Protein AF-A0A8I0U5N5-F1 (afdb_monomer_lite)

Foldseek 3Di:
DDDDDDDDDDDDDDDDDDDPDWDWDDDPPDVFFDTWTDDPQWTWTDGPDDDDTDTDGDDDDDDDDDDDDDPDPPDDPDDPPPPPPPPVVPPDPPPQKAQQDPVNLVLCVVLVQDDPPQPDHSRQKIKGKAWAAAPVRDIDIEIEIAGLLLNVLVNVLRVVNRVVRQHAHEEYECVVVSLDPLSCLVSQYWYAAGLDDDPVNPGTDVSSNRFKIFWRCLLFWWWAADPVRDIDTPPNNSPPPRPPPVDDDGRFCLVCLLSLLLSQLLDAQCPDDGGRGRRMTGRADPVLSVVLVVDDSVVSNVVSNVLSVQLVVQLVPDPDPPNSVSSNVSSVVSRD

InterPro domains:
  IPR009045 Peptidase M74/Hedgehog-like, zinc-binding domain superfamily [G3DSA:3.30.1380.10] (135-283)
  IPR009045 Peptidase M74/Hedgehog-like, zinc-binding domain superfamily [SSF55166] (129-282)
  IPR039561 Peptidase M15C [PF13539] (200-283)

Sequence (336 aa):
MRFQKKSAGFRIKKPDTHDANVWLFTEKRCDFLRQTIILGKILIIKAKSGNFFTSVPLTGYHHPSRCLMTEYMMKLTAFLLPVSLLCSALPAAQAAITPLSPDTCRAMTALGIITPENPVPCERLVNVDVRFITFEGETRTGTITVADIIAPETEALFDELYRQKFPLHSVLPIETFGGDDEASMAANNTSAFNGRRQASQKAWSKHAYGMAIDINPQQNPYRFRDKNGRVTISPPQSATALTNRENIRHGKIETVLPLVFSHGFLRWGGEWKNPVDYQHAEIGSFTFINHLLSLPLPEAQAQYSAYATRYRDCFSKSKTPDEQLRARQCAKKVLR

pLDDT: mean 79.87, std 25.68, range [24.95, 98.88]

Radius of gyration: 32.01 Å; chains: 1; bounding box: 106×50×51 Å

Organism: Morganella morganii (NCBI:txid582)

Secondary structure (DSSP, 8-state):
----------------SS-----B---TT-TTEEEEEEETTEEEEEESSS----EEE--------S----S-SSS----------------S---SEEEPPHHHHHHHHHTTSS-TTSSS-GGGEEEEEEEEE-TTS-EEEEEEEEETTTHHHHHHHHHHHHHTT-B-SEE--GGGGTT-HHHHHHTTEEB----PBPTTSSSB-GGGGT-EEE--TTTS-EEEE-TTS-EEEESGGGTTTSS-SSS--TT-GGGGHHHHHHTT--EEGGG-SSSEESSEEE-S-HHHHHHHHHS-HHHHHHHHHHHHHHHHHHHHH---SSHHHHHHHHHHHHT-

Structure (mmCIF, N/CA/C/O backbone):
data_AF-A0A8I0U5N5-F1
#
_entry.id   AF-A0A8I0U5N5-F1
#
loop_
_atom_site.group_PDB
_atom_site.id
_atom_site.type_symbol
_atom_site.label_atom_id
_atom_site.label_alt_id
_atom_site.label_comp_id
_atom_site.label_asym_id
_atom_site.label_entity_id
_atom_site.label_seq_id
_atom_site.pdbx_PDB_ins_code
_atom_site.Cartn_x
_atom_site.Cartn_y
_atom_site.Cartn_z
_atom_site.occupancy
_atom_site.B_iso_or_equiv
_atom_site.auth_seq_id
_atom_site.auth_comp_id
_atom_site.auth_asym_id
_atom_site.auth_atom_id
_atom_site.pdbx_PDB_model_num
ATOM 1 N N . MET A 1 1 ? -80.792 -1.058 30.550 1.00 30.22 1 MET A N 1
ATOM 2 C CA . MET A 1 1 ? -82.057 -0.694 29.876 1.00 30.22 1 MET A CA 1
ATOM 3 C C . MET A 1 1 ? -81.720 0.152 28.650 1.00 30.22 1 MET A C 1
ATOM 5 O O . MET A 1 1 ? -81.008 1.129 28.800 1.00 30.22 1 MET A O 1
ATOM 9 N N . ARG A 1 2 ? -82.178 -0.288 27.470 1.00 26.81 2 ARG A N 1
ATOM 10 C CA . ARG A 1 2 ? -82.291 0.414 26.171 1.00 26.81 2 ARG A CA 1
ATOM 11 C C . ARG A 1 2 ? -81.108 1.233 25.616 1.00 26.81 2 ARG A C 1
ATOM 13 O O . ARG A 1 2 ? -80.862 2.370 25.990 1.00 26.81 2 ARG A O 1
ATOM 20 N N . PHE A 1 3 ? -80.535 0.678 24.546 1.00 24.95 3 PHE A N 1
ATOM 21 C CA . PHE A 1 3 ? -79.928 1.413 23.437 1.00 24.95 3 PHE A CA 1
ATOM 22 C C . PHE A 1 3 ? -80.947 2.357 22.771 1.00 24.95 3 PHE A C 1
ATOM 24 O O . PHE A 1 3 ? -82.060 1.936 22.451 1.00 24.95 3 PHE A O 1
ATOM 31 N N . GLN A 1 4 ? -80.528 3.584 22.452 1.00 26.73 4 GLN A N 1
ATOM 32 C CA . GLN A 1 4 ? -81.134 4.396 21.394 1.00 26.73 4 GLN A CA 1
ATOM 33 C C . GLN A 1 4 ? -80.051 4.879 20.420 1.00 26.73 4 GLN A C 1
ATOM 35 O O . GLN A 1 4 ? -79.067 5.508 20.801 1.00 26.73 4 GLN A O 1
ATOM 40 N N . LYS A 1 5 ? -80.258 4.550 19.140 1.00 33.28 5 LYS A N 1
ATOM 41 C CA . LYS A 1 5 ? -79.506 5.030 17.975 1.00 33.28 5 LYS A CA 1
ATOM 42 C C . LYS A 1 5 ? -79.613 6.555 17.859 1.00 33.28 5 LYS A C 1
ATOM 44 O O . LYS A 1 5 ? -80.724 7.078 17.839 1.00 33.28 5 LYS A O 1
ATOM 49 N N . LYS A 1 6 ? -78.491 7.234 17.601 1.00 29.12 6 LYS A N 1
ATOM 50 C CA . LYS A 1 6 ? -78.475 8.461 16.790 1.00 29.12 6 LYS A CA 1
ATOM 51 C C . LYS A 1 6 ? -77.436 8.338 15.674 1.00 29.12 6 LYS A C 1
ATOM 53 O O . LYS A 1 6 ? -76.312 7.889 15.871 1.00 29.12 6 LYS A O 1
ATOM 58 N N . SER A 1 7 ? -77.917 8.668 14.486 1.00 31.27 7 SER A N 1
ATOM 59 C CA . SER A 1 7 ? -77.309 8.672 13.159 1.00 31.27 7 SER A CA 1
ATOM 60 C C . SER A 1 7 ? -75.963 9.400 13.087 1.00 31.27 7 SER A C 1
ATOM 62 O O . SER A 1 7 ? -75.851 10.545 13.519 1.00 31.27 7 SER A O 1
ATOM 64 N N . ALA A 1 8 ? -74.962 8.761 12.474 1.00 33.91 8 ALA A N 1
ATOM 65 C CA . ALA A 1 8 ? -73.717 9.413 12.084 1.00 33.91 8 ALA A CA 1
ATOM 66 C C . ALA A 1 8 ? -73.984 10.328 10.878 1.00 33.91 8 ALA A C 1
ATOM 68 O O . ALA A 1 8 ? -74.269 9.853 9.781 1.00 33.91 8 ALA A O 1
ATOM 69 N N . GLY A 1 9 ? -73.937 11.640 11.106 1.00 30.08 9 GLY A N 1
ATOM 70 C CA . GLY A 1 9 ? -73.993 12.648 10.053 1.00 30.08 9 GLY A CA 1
ATOM 71 C C . GLY A 1 9 ? -72.691 12.698 9.251 1.00 30.08 9 GLY A C 1
ATOM 72 O O . GLY A 1 9 ? -71.598 12.590 9.808 1.00 30.08 9 GLY A O 1
ATOM 73 N N . PHE A 1 10 ? -72.824 12.889 7.941 1.00 29.08 10 PHE A N 1
ATOM 74 C CA . PHE A 1 10 ? -71.738 13.271 7.043 1.00 29.08 10 PHE A CA 1
ATOM 75 C C . PHE A 1 10 ? -71.195 14.657 7.435 1.00 29.08 10 PHE A C 1
ATOM 77 O O . PHE A 1 10 ? -71.969 15.577 7.697 1.00 29.08 10 PHE A O 1
ATOM 84 N N . ARG A 1 11 ? -69.870 14.848 7.420 1.00 34.41 11 ARG A N 1
ATOM 85 C CA . ARG A 1 11 ? -69.256 16.184 7.331 1.00 34.41 11 ARG A CA 1
ATOM 86 C C . ARG A 1 11 ? -68.290 16.209 6.158 1.00 34.41 11 ARG A C 1
ATOM 88 O O . ARG A 1 11 ? -67.247 15.568 6.198 1.00 34.41 11 ARG A O 1
ATOM 95 N N . ILE A 1 12 ? -68.657 16.972 5.136 1.00 35.06 12 ILE A N 1
ATOM 96 C CA . ILE A 1 12 ? -67.808 17.322 4.000 1.00 35.06 12 ILE A CA 1
ATOM 97 C C . ILE A 1 12 ? -67.132 18.650 4.360 1.00 35.06 12 ILE A C 1
ATOM 99 O O . ILE A 1 12 ? -67.822 19.619 4.673 1.00 35.06 12 ILE A O 1
ATOM 103 N N . LYS A 1 13 ? -65.797 18.712 4.337 1.00 35.59 13 LYS A N 1
ATOM 104 C CA . LYS A 1 13 ? -65.054 19.982 4.311 1.00 35.59 13 LYS A CA 1
ATOM 105 C C . LYS A 1 13 ? -64.456 20.136 2.915 1.00 35.59 13 LYS A C 1
ATOM 107 O O . LYS A 1 13 ? -63.657 19.297 2.510 1.00 35.59 13 LYS A O 1
ATOM 112 N N . LYS A 1 14 ? -64.852 21.187 2.193 1.00 33.28 14 LYS A N 1
ATOM 113 C CA . LYS A 1 14 ? -64.156 21.647 0.983 1.00 33.28 14 LYS A CA 1
ATOM 114 C C . LYS A 1 14 ? -62.818 22.278 1.400 1.00 33.28 14 LYS A C 1
ATOM 116 O O . LYS A 1 14 ? -62.836 23.083 2.332 1.00 33.28 14 LYS A O 1
ATOM 121 N N . PRO A 1 15 ? -61.687 21.948 0.760 1.00 35.06 15 PRO A N 1
ATOM 122 C CA . PRO A 1 15 ? -60.496 22.780 0.822 1.00 35.06 15 PRO A CA 1
ATOM 123 C C . PRO A 1 15 ? -60.634 23.919 -0.196 1.00 35.06 15 PRO A C 1
ATOM 125 O O . PRO A 1 15 ? -60.883 23.669 -1.375 1.00 35.06 15 PRO A O 1
ATOM 128 N N . ASP A 1 16 ? -60.482 25.158 0.266 1.00 38.03 16 ASP A N 1
ATOM 129 C CA . ASP A 1 16 ? -60.221 26.305 -0.601 1.00 38.03 16 ASP A CA 1
ATOM 130 C C . ASP A 1 16 ? -58.751 26.263 -1.013 1.00 38.03 16 ASP A C 1
ATOM 132 O O . ASP A 1 16 ? -57.887 26.551 -0.192 1.00 38.03 16 ASP A O 1
ATOM 136 N N . THR A 1 17 ? -58.484 25.858 -2.254 1.00 37.88 17 THR A N 1
ATOM 137 C CA . THR A 1 17 ? -57.524 26.474 -3.188 1.00 37.88 17 THR A CA 1
ATOM 138 C C . THR A 1 17 ? -57.604 25.747 -4.534 1.00 37.88 17 THR A C 1
ATOM 140 O O . THR A 1 17 ? -57.934 24.565 -4.614 1.00 37.88 17 THR A O 1
ATOM 143 N N . HIS A 1 18 ? -57.410 26.507 -5.610 1.00 39.03 18 HIS A N 1
ATOM 144 C CA . HIS A 1 18 ? -57.603 26.107 -7.001 1.00 39.03 18 HIS A CA 1
ATOM 145 C C . HIS A 1 18 ? -56.620 25.017 -7.448 1.00 39.03 18 HIS A C 1
ATOM 147 O O . HIS A 1 18 ? -55.542 25.326 -7.928 1.00 39.03 18 HIS A O 1
ATOM 153 N N . ASP A 1 19 ? -57.028 23.760 -7.313 1.00 35.53 19 ASP A N 1
ATOM 154 C CA . ASP A 1 19 ? -56.729 22.688 -8.263 1.00 35.53 19 ASP A CA 1
ATOM 155 C C . ASP A 1 19 ? -57.785 21.592 -8.079 1.00 35.53 19 ASP A C 1
ATOM 157 O O . ASP A 1 19 ? -57.845 20.872 -7.078 1.00 35.53 19 ASP A O 1
ATOM 161 N N . ALA A 1 20 ? -58.709 21.517 -9.033 1.00 42.03 20 ALA A N 1
ATOM 162 C CA . ALA A 1 20 ? -59.753 20.510 -9.047 1.00 42.03 20 ALA A CA 1
ATOM 163 C C . ALA A 1 20 ? -59.112 19.146 -9.319 1.00 42.03 20 ALA A C 1
ATOM 165 O O . ALA A 1 20 ? -58.653 18.929 -10.434 1.00 42.03 20 ALA A O 1
ATOM 166 N N . ASN A 1 21 ? -59.048 18.268 -8.307 1.00 37.75 21 ASN A N 1
ATOM 167 C CA . ASN A 1 21 ? -59.191 16.797 -8.391 1.00 37.75 21 ASN A CA 1
ATOM 168 C C . ASN A 1 21 ? -58.668 16.081 -7.126 1.00 37.75 21 ASN A C 1
ATOM 170 O O . ASN A 1 21 ? -57.904 15.124 -7.226 1.00 37.75 21 ASN A O 1
ATOM 174 N N . VAL A 1 22 ? -59.086 16.501 -5.926 1.00 35.94 22 VAL A N 1
ATOM 175 C CA . VAL A 1 22 ? -58.781 15.756 -4.690 1.00 35.94 22 VAL A CA 1
ATOM 176 C C . VAL A 1 22 ? -60.048 15.589 -3.854 1.00 35.94 22 VAL A C 1
ATOM 178 O O . VAL A 1 22 ? -60.604 16.560 -3.346 1.00 35.94 22 VAL A O 1
ATOM 181 N N . TRP A 1 23 ? -60.492 14.342 -3.686 1.00 38.88 23 TRP A N 1
ATOM 182 C CA . TRP A 1 23 ? -61.586 13.968 -2.786 1.00 38.88 23 TRP A CA 1
ATOM 183 C C . TRP A 1 23 ? -61.048 13.060 -1.676 1.00 38.88 23 TRP A C 1
ATOM 185 O O . TRP A 1 23 ? -60.429 12.035 -1.955 1.00 38.88 23 TRP A O 1
ATOM 195 N N . LEU A 1 24 ? -61.284 13.431 -0.415 1.00 37.50 24 LEU A N 1
ATOM 196 C CA . LEU A 1 24 ? -60.902 12.648 0.763 1.00 37.50 24 LEU A CA 1
ATOM 197 C C . LEU A 1 24 ? -62.132 11.934 1.329 1.00 37.50 24 LEU A C 1
ATOM 199 O O . LEU A 1 24 ? -63.060 12.580 1.815 1.00 37.50 24 LEU A O 1
ATOM 203 N N . PHE A 1 25 ? -62.110 10.602 1.324 1.00 40.69 25 PHE A N 1
ATOM 204 C CA . PHE A 1 25 ? -63.116 9.774 1.988 1.00 40.69 25 PHE A CA 1
ATOM 205 C C . PHE A 1 25 ? -62.488 9.077 3.196 1.00 40.69 25 PHE A C 1
ATOM 207 O O . PHE A 1 25 ? -61.415 8.486 3.101 1.00 40.69 25 PHE A O 1
ATOM 214 N N . THR A 1 26 ? -63.163 9.135 4.343 1.00 39.06 26 THR A N 1
ATOM 215 C CA . THR A 1 26 ? -62.821 8.317 5.514 1.00 39.06 26 THR A CA 1
ATOM 216 C C . THR A 1 26 ? -64.015 7.434 5.837 1.00 39.06 26 THR A C 1
ATOM 218 O O . THR A 1 26 ? -65.043 7.910 6.312 1.00 39.06 26 THR A O 1
ATOM 221 N N . GLU A 1 27 ? -63.906 6.140 5.544 1.00 38.81 27 GLU A N 1
ATOM 222 C CA . GLU A 1 27 ? -64.944 5.172 5.884 1.00 38.81 27 GLU A CA 1
ATOM 223 C C . GLU A 1 27 ? -64.539 4.420 7.158 1.00 38.81 27 GLU A C 1
ATOM 225 O O . GLU A 1 27 ? -63.491 3.784 7.228 1.00 38.81 27 GLU A O 1
ATOM 230 N N . LYS A 1 28 ? -65.359 4.514 8.208 1.00 39.53 28 LYS A N 1
ATOM 231 C CA . LYS A 1 28 ? -65.066 3.981 9.553 1.00 39.53 28 LYS A CA 1
ATOM 232 C C . LYS A 1 28 ? -65.239 2.454 9.698 1.00 39.53 28 LYS A C 1
ATOM 234 O O . LYS A 1 28 ? -65.452 1.989 10.813 1.00 39.53 28 LYS A O 1
ATOM 239 N N . ARG A 1 29 ? -65.229 1.664 8.616 1.00 39.09 29 ARG A N 1
ATOM 240 C CA . ARG A 1 29 ? -65.552 0.216 8.683 1.00 39.09 29 ARG A CA 1
ATOM 241 C C . ARG A 1 29 ? -64.598 -0.739 7.958 1.00 39.09 29 ARG A C 1
ATOM 243 O O . ARG A 1 29 ? -64.913 -1.918 7.859 1.00 39.09 29 ARG A O 1
ATOM 250 N N . CYS A 1 30 ? -63.420 -0.275 7.545 1.00 38.50 30 CYS A N 1
ATOM 251 C CA . CYS A 1 30 ? -62.344 -1.140 7.050 1.00 38.50 30 CYS A CA 1
ATOM 252 C C . CYS A 1 30 ? -61.054 -0.837 7.827 1.00 38.50 30 CYS A C 1
ATOM 254 O O . CYS A 1 30 ? -60.334 0.100 7.496 1.00 38.50 30 CYS A O 1
ATOM 256 N N . ASP A 1 31 ? -60.748 -1.616 8.867 1.00 42.38 31 ASP A N 1
ATOM 257 C CA . ASP A 1 31 ? -59.658 -1.319 9.820 1.00 42.38 31 ASP A CA 1
ATOM 258 C C . ASP A 1 31 ? -58.223 -1.441 9.257 1.00 42.38 31 ASP A C 1
ATOM 260 O O . ASP A 1 31 ? -57.247 -1.151 9.957 1.00 42.38 31 ASP A O 1
ATOM 264 N N . PHE A 1 32 ? -58.068 -1.805 7.979 1.00 41.91 32 PHE A N 1
ATOM 265 C CA . PHE A 1 32 ? -56.765 -2.020 7.337 1.00 41.91 32 PHE A CA 1
ATOM 266 C C . PHE A 1 32 ? -56.211 -0.829 6.536 1.00 41.91 32 PHE A C 1
ATOM 268 O O . PHE A 1 32 ? -55.041 -0.850 6.152 1.00 41.91 32 PHE A O 1
ATOM 275 N N . LEU A 1 33 ? -56.995 0.229 6.310 1.00 42.53 33 LEU A N 1
ATOM 276 C CA . LEU A 1 33 ? -56.609 1.345 5.437 1.00 42.53 33 LEU A CA 1
ATOM 277 C C . LEU A 1 33 ? -56.605 2.668 6.202 1.00 42.53 33 LEU A C 1
ATOM 279 O O . LEU A 1 33 ? -57.564 2.993 6.897 1.00 42.53 33 LEU A O 1
ATOM 283 N N . ARG A 1 34 ? -55.513 3.442 6.100 1.00 47.69 34 ARG A N 1
ATOM 284 C CA . ARG A 1 34 ? -55.396 4.718 6.831 1.00 47.69 34 ARG A CA 1
ATOM 285 C C . ARG A 1 34 ? -55.797 5.936 5.998 1.00 47.69 34 ARG A C 1
ATOM 287 O O . ARG A 1 34 ? -56.232 6.911 6.597 1.00 47.69 34 ARG A O 1
ATOM 294 N N . GLN A 1 35 ? -55.663 5.894 4.669 1.00 48.81 35 GLN A N 1
ATOM 295 C CA . GLN A 1 35 ? -56.033 6.983 3.754 1.00 48.81 35 GLN A CA 1
ATOM 296 C C . GLN A 1 35 ? -56.097 6.484 2.302 1.00 48.81 35 GLN A C 1
ATOM 298 O O . GLN A 1 35 ? -55.241 5.704 1.880 1.00 48.81 35 GLN A O 1
ATOM 303 N N . THR A 1 36 ? -57.070 6.996 1.549 1.00 46.09 36 THR A N 1
ATOM 304 C CA . THR A 1 36 ? -57.219 6.790 0.102 1.00 46.09 36 THR A CA 1
ATOM 305 C C . THR A 1 36 ? -57.216 8.156 -0.575 1.00 46.09 36 THR A C 1
ATOM 307 O O . THR A 1 36 ? -57.956 9.044 -0.148 1.00 46.09 36 THR A O 1
ATOM 310 N N . ILE A 1 37 ? -56.387 8.332 -1.605 1.00 48.41 37 ILE A N 1
ATOM 311 C CA . ILE A 1 37 ? -56.324 9.563 -2.406 1.00 48.41 37 ILE A CA 1
ATOM 312 C C . ILE A 1 37 ? -56.541 9.182 -3.872 1.00 48.41 37 ILE A C 1
ATOM 314 O O . ILE A 1 37 ? -55.947 8.220 -4.364 1.00 48.41 37 ILE A O 1
ATOM 318 N N . ILE A 1 38 ? -57.399 9.936 -4.557 1.00 45.69 38 ILE A N 1
ATOM 319 C CA . ILE A 1 38 ? -57.629 9.820 -6.000 1.00 45.69 38 ILE A CA 1
ATOM 320 C C . ILE A 1 38 ? -56.994 11.041 -6.660 1.00 45.69 38 ILE A C 1
ATOM 322 O O . ILE A 1 38 ? -57.337 12.166 -6.305 1.00 45.69 38 ILE A O 1
ATOM 326 N N . LEU A 1 39 ? -56.084 10.808 -7.608 1.00 43.59 39 LEU A N 1
ATOM 327 C CA . LEU A 1 39 ? -55.487 11.836 -8.463 1.00 43.59 39 LEU A CA 1
ATOM 328 C C . LEU A 1 39 ? -55.760 11.444 -9.919 1.00 43.59 39 LEU A C 1
ATOM 330 O O . LEU A 1 39 ? -55.170 10.499 -10.446 1.00 43.59 39 LEU A O 1
ATOM 334 N N . GLY A 1 40 ? -56.704 12.124 -10.570 1.00 57.97 40 GLY A N 1
ATOM 335 C CA . GLY A 1 40 ? -57.129 11.772 -11.929 1.00 57.97 40 GLY A CA 1
ATOM 336 C C . GLY A 1 40 ? -57.702 10.345 -12.023 1.00 57.97 40 GLY A C 1
ATOM 337 O O . GLY A 1 40 ? -58.661 10.019 -11.329 1.00 57.97 40 GLY A O 1
ATOM 338 N N . LYS A 1 41 ? -57.130 9.489 -12.889 1.00 41.66 41 LYS A N 1
ATOM 339 C CA . LYS A 1 41 ? -57.566 8.088 -13.127 1.00 41.66 41 LYS A CA 1
ATOM 340 C C . LYS A 1 41 ? -56.814 7.032 -12.297 1.00 41.66 41 LYS A C 1
ATOM 342 O O . LYS A 1 41 ? -56.906 5.840 -12.593 1.00 41.66 41 LYS A O 1
ATOM 347 N N . ILE A 1 42 ? -56.046 7.449 -11.291 1.00 41.19 42 ILE A N 1
ATOM 348 C CA . ILE A 1 42 ? -55.175 6.562 -10.511 1.00 41.19 42 ILE A CA 1
ATOM 349 C C . ILE A 1 42 ? -55.642 6.532 -9.053 1.00 41.19 42 ILE A C 1
ATOM 351 O O . ILE A 1 42 ? -55.837 7.576 -8.427 1.00 41.19 42 ILE A O 1
ATOM 355 N N . LEU A 1 43 ? -55.804 5.318 -8.517 1.00 43.03 43 LEU A N 1
ATOM 356 C CA . LEU A 1 43 ? -56.094 5.067 -7.107 1.00 43.03 43 LEU A CA 1
ATOM 357 C C . LEU A 1 43 ? -54.794 4.755 -6.361 1.00 43.03 43 LEU A C 1
ATOM 359 O O . LEU A 1 43 ? -54.081 3.827 -6.742 1.00 43.03 43 LEU A O 1
ATOM 363 N N . ILE A 1 44 ? -54.508 5.497 -5.287 1.00 50.38 44 ILE A N 1
ATOM 364 C CA . ILE A 1 44 ? -53.342 5.257 -4.427 1.00 50.38 44 ILE A CA 1
ATOM 365 C C . ILE A 1 44 ? -53.826 4.855 -3.031 1.00 50.38 44 ILE A C 1
ATOM 367 O O . ILE A 1 44 ? -54.576 5.589 -2.381 1.00 50.38 44 ILE A O 1
ATOM 371 N N . ILE A 1 45 ? -53.378 3.685 -2.568 1.00 49.44 45 ILE A N 1
ATOM 372 C CA . ILE A 1 45 ? -53.758 3.100 -1.278 1.00 49.44 45 ILE A CA 1
ATOM 373 C C . ILE A 1 45 ? -52.523 3.009 -0.381 1.00 49.44 45 ILE A C 1
ATOM 375 O O . ILE A 1 45 ? -51.508 2.444 -0.780 1.00 49.44 45 ILE A O 1
ATOM 379 N N . LYS A 1 46 ? -52.616 3.529 0.851 1.00 45.69 46 LYS A N 1
ATOM 380 C CA . LYS A 1 46 ? -51.540 3.437 1.850 1.00 45.69 46 LYS A CA 1
ATOM 381 C C . LYS A 1 46 ? -51.902 2.462 2.972 1.00 45.69 46 LYS A C 1
ATOM 383 O O . LYS A 1 46 ? -52.819 2.721 3.759 1.00 45.69 46 LYS A O 1
ATOM 388 N N . ALA A 1 47 ? -51.151 1.365 3.071 1.00 45.81 47 ALA A N 1
ATOM 389 C CA . ALA A 1 47 ? -51.259 0.401 4.165 1.00 45.81 47 ALA A CA 1
ATOM 390 C C . ALA A 1 47 ? -50.565 0.906 5.447 1.00 45.81 47 ALA A C 1
ATOM 392 O O . ALA A 1 47 ? -49.679 1.761 5.414 1.00 45.81 47 ALA A O 1
ATOM 393 N N . LYS A 1 48 ? -50.991 0.387 6.604 1.00 43.03 48 LYS A N 1
ATOM 394 C CA . LYS A 1 48 ? -50.575 0.866 7.937 1.00 43.03 48 LYS A CA 1
ATOM 395 C C . LYS A 1 48 ? -49.152 0.450 8.355 1.00 43.03 48 LYS A C 1
ATOM 397 O O . LYS A 1 48 ? -48.649 0.999 9.330 1.00 43.03 48 LYS A O 1
ATOM 402 N N . SER A 1 49 ? -48.500 -0.462 7.635 1.00 46.25 49 SER A N 1
ATOM 403 C CA . SER A 1 49 ? -47.169 -0.995 7.957 1.00 46.25 49 SER A CA 1
ATOM 404 C C . SER A 1 49 ? -46.228 -0.925 6.748 1.00 46.25 49 SER A C 1
ATOM 406 O O . SER A 1 49 ? -46.227 -1.830 5.923 1.00 46.25 49 SER A O 1
ATOM 408 N N . GLY A 1 50 ? -45.413 0.132 6.665 1.00 41.12 50 GLY A N 1
ATOM 409 C CA . GLY A 1 50 ? -44.249 0.205 5.764 1.00 41.12 50 GLY A CA 1
ATOM 410 C C . GLY A 1 50 ? -44.554 0.416 4.273 1.00 41.12 50 GLY A C 1
ATOM 411 O O . GLY A 1 50 ? -45.571 -0.021 3.752 1.00 41.12 50 GLY A O 1
ATOM 412 N N . ASN A 1 51 ? -43.678 1.159 3.593 1.00 43.88 51 ASN A N 1
ATOM 413 C CA . ASN A 1 51 ? -43.912 1.753 2.274 1.00 43.88 51 ASN A CA 1
ATOM 414 C C . ASN A 1 51 ? -44.064 0.721 1.140 1.00 43.88 51 ASN A C 1
ATOM 416 O O . ASN A 1 51 ? -43.070 0.194 0.653 1.00 43.88 51 ASN A O 1
ATOM 420 N N . PHE A 1 52 ? -45.287 0.543 0.641 1.00 39.38 52 PHE A N 1
ATOM 421 C CA . PHE A 1 52 ? -45.548 0.023 -0.702 1.00 39.38 52 PHE A CA 1
ATOM 422 C C . PHE A 1 52 ? -46.523 0.960 -1.418 1.00 39.38 52 PHE A C 1
ATOM 424 O O . PHE A 1 52 ? -47.596 1.265 -0.897 1.00 39.38 52 PHE A O 1
ATOM 431 N N . PHE A 1 53 ? -46.137 1.416 -2.609 1.00 43.66 53 PHE A N 1
ATOM 432 C CA . PHE A 1 53 ? -47.010 2.122 -3.540 1.00 43.66 53 PHE A CA 1
ATOM 433 C C . PHE A 1 53 ? -47.359 1.140 -4.652 1.00 43.66 53 PHE A C 1
ATOM 435 O O . PHE A 1 53 ? -46.482 0.692 -5.381 1.00 43.66 53 PHE A O 1
ATOM 442 N N . THR A 1 54 ? -48.631 0.785 -4.766 1.00 45.75 54 THR A N 1
ATOM 443 C CA . THR A 1 54 ? -49.149 0.068 -5.933 1.00 45.75 54 THR A CA 1
ATOM 444 C C . THR A 1 54 ? -50.099 1.009 -6.661 1.00 45.75 54 THR A C 1
ATOM 446 O O . THR A 1 54 ? -50.971 1.620 -6.039 1.00 45.75 54 THR A O 1
ATOM 449 N N . SER A 1 55 ? -49.867 1.195 -7.960 1.00 39.72 55 SER A N 1
ATOM 450 C CA . SER A 1 55 ? -50.734 1.945 -8.861 1.00 39.72 55 SER A CA 1
ATOM 451 C C . SER A 1 55 ? -51.545 0.953 -9.688 1.00 39.72 55 SER A C 1
ATOM 453 O O . SER A 1 55 ? -50.996 0.077 -10.352 1.00 39.72 55 SER A O 1
ATOM 455 N N . VAL A 1 56 ? -52.869 1.090 -9.652 1.00 45.03 56 VAL A N 1
ATOM 456 C CA . VAL A 1 56 ? -53.774 0.300 -10.493 1.00 45.03 56 VAL A CA 1
ATOM 457 C C . VAL A 1 56 ? -54.493 1.260 -11.443 1.00 45.03 56 VAL A C 1
ATOM 459 O O . VAL A 1 56 ? -55.114 2.216 -10.967 1.00 45.03 56 VAL A O 1
ATOM 462 N N . PRO A 1 57 ? -54.420 1.063 -12.772 1.00 34.03 57 PRO A N 1
ATOM 463 C CA . PRO A 1 57 ? -55.184 1.868 -13.715 1.00 34.03 57 PRO A CA 1
ATOM 464 C C . PRO A 1 57 ? -56.671 1.504 -13.622 1.00 34.03 57 PRO A C 1
ATOM 466 O O . PRO A 1 57 ? -57.062 0.359 -13.845 1.00 34.03 57 PRO A O 1
ATOM 469 N N . LEU A 1 58 ? -57.519 2.486 -13.308 1.00 38.75 58 LEU A N 1
ATOM 470 C CA . LEU A 1 58 ? -58.969 2.304 -13.306 1.00 38.75 58 LEU A CA 1
ATOM 471 C C . LEU A 1 58 ? -59.493 2.420 -14.742 1.00 38.75 58 LEU A C 1
ATOM 473 O O . LEU A 1 58 ? -59.705 3.521 -15.252 1.00 38.75 58 LEU A O 1
ATOM 477 N N . THR A 1 59 ? -59.734 1.286 -15.396 1.00 33.88 59 THR A N 1
ATOM 478 C CA . THR A 1 59 ? -60.656 1.242 -16.538 1.00 33.88 59 THR A CA 1
ATOM 479 C C . THR A 1 59 ? -61.953 0.573 -16.094 1.00 33.88 59 THR A C 1
ATOM 481 O O . THR A 1 59 ? -61.941 -0.535 -15.576 1.00 33.88 59 THR A O 1
ATOM 484 N N . GLY A 1 60 ? -63.065 1.302 -16.236 1.00 44.19 60 GLY A N 1
ATOM 485 C CA . GLY A 1 60 ? -64.422 0.788 -16.041 1.00 44.19 60 GLY A CA 1
ATOM 486 C C . GLY A 1 60 ? -64.788 0.405 -14.605 1.00 44.19 60 GLY A C 1
ATOM 487 O O . GLY A 1 60 ? -64.944 -0.771 -14.310 1.00 44.19 60 GLY A O 1
ATOM 488 N N . TYR A 1 61 ? -65.012 1.387 -13.727 1.00 29.84 61 TYR A N 1
ATOM 489 C CA . TYR A 1 61 ? -65.737 1.148 -12.474 1.00 29.84 61 TYR A CA 1
ATOM 490 C C . TYR A 1 61 ? -67.008 1.999 -12.428 1.00 29.84 61 TYR A C 1
ATOM 492 O O . TYR A 1 61 ? -66.959 3.227 -12.351 1.00 29.84 61 TYR A O 1
ATOM 500 N N . HIS A 1 62 ? -68.156 1.324 -12.487 1.00 35.88 62 HIS A N 1
ATOM 501 C CA . HIS A 1 62 ? -69.432 1.852 -12.024 1.00 35.88 62 HIS A CA 1
ATOM 502 C C . HIS A 1 62 ? -69.619 1.497 -10.545 1.00 35.88 62 HIS A C 1
ATOM 504 O O . HIS A 1 62 ? -69.183 0.455 -10.065 1.00 35.88 62 HIS A O 1
ATOM 510 N N . HIS A 1 63 ? -70.226 2.447 -9.845 1.00 29.33 63 HIS A N 1
ATOM 511 C CA . HIS A 1 63 ? -70.513 2.519 -8.416 1.00 29.33 63 HIS A CA 1
ATOM 512 C C . HIS A 1 63 ? -70.732 1.156 -7.717 1.00 29.33 63 HIS A C 1
ATOM 514 O O . HIS A 1 63 ? -71.680 0.451 -8.061 1.00 29.33 63 HIS A O 1
ATOM 520 N N . PRO A 1 64 ? -69.963 0.796 -6.670 1.00 38.03 64 PRO A N 1
ATOM 521 C CA . PRO A 1 64 ? -70.311 -0.344 -5.841 1.00 38.03 64 PRO A CA 1
ATOM 522 C C . PRO A 1 64 ? -71.299 0.110 -4.767 1.00 38.03 64 PRO A C 1
ATOM 524 O O . PRO A 1 64 ? -71.052 1.050 -4.009 1.00 38.03 64 PRO A O 1
ATOM 527 N N . SER A 1 65 ? -72.431 -0.575 -4.684 1.00 34.69 65 SER A N 1
ATOM 528 C CA . SER A 1 65 ? -73.170 -0.693 -3.436 1.00 34.69 65 SER A CA 1
ATOM 529 C C . SER A 1 65 ? -73.130 -2.160 -3.020 1.00 34.69 65 SER A C 1
ATOM 531 O O . SER A 1 65 ? -73.509 -3.034 -3.788 1.00 34.69 65 SER A O 1
ATOM 533 N N . ARG A 1 66 ? -72.692 -2.375 -1.772 1.00 33.69 66 ARG A N 1
ATOM 534 C CA . ARG A 1 66 ? -72.648 -3.633 -1.001 1.00 33.69 66 ARG A CA 1
ATOM 535 C C . ARG A 1 66 ? -71.429 -4.539 -1.220 1.00 33.69 66 ARG A C 1
ATOM 537 O O . ARG A 1 66 ? -71.168 -5.042 -2.303 1.00 33.69 66 ARG A O 1
ATOM 544 N N . CYS A 1 67 ? -70.741 -4.795 -0.104 1.00 36.97 67 CYS A N 1
ATOM 545 C CA . CYS A 1 67 ? -69.921 -5.978 0.125 1.00 36.97 67 CYS A CA 1
ATOM 546 C C . CYS A 1 67 ? -70.645 -7.243 -0.340 1.00 36.97 67 CYS A C 1
ATOM 548 O O . CYS A 1 67 ? -71.760 -7.483 0.117 1.00 36.97 67 CYS A O 1
ATOM 550 N N . LEU A 1 68 ? -69.964 -8.076 -1.122 1.00 33.03 68 LEU A N 1
ATOM 551 C CA . LEU A 1 68 ? -70.151 -9.526 -1.151 1.00 33.03 68 LEU A CA 1
ATOM 552 C C . LEU A 1 68 ? -68.879 -10.154 -1.736 1.00 33.03 68 LEU A C 1
ATOM 554 O O . LEU A 1 68 ? -68.627 -10.098 -2.934 1.00 33.03 68 LEU A O 1
ATOM 558 N N . MET A 1 69 ? -68.049 -10.711 -0.851 1.00 36.25 69 MET A N 1
ATOM 559 C CA . MET A 1 69 ? -67.134 -11.788 -1.217 1.00 36.25 69 MET A CA 1
ATOM 560 C C . MET A 1 69 ? -67.966 -13.053 -1.389 1.00 36.25 69 MET A C 1
ATOM 562 O O . MET A 1 69 ? -68.692 -13.384 -0.456 1.00 36.25 69 MET A O 1
ATOM 566 N N . THR A 1 70 ? -67.837 -13.758 -2.510 1.00 36.81 70 THR A N 1
ATOM 567 C CA . THR A 1 70 ? -67.711 -15.229 -2.654 1.00 36.81 70 THR A CA 1
ATOM 568 C C . THR A 1 70 ? -67.901 -15.590 -4.132 1.00 36.81 70 THR A C 1
ATOM 570 O O . THR A 1 70 ? -68.664 -14.930 -4.819 1.00 36.81 70 THR A O 1
ATOM 573 N N . GLU A 1 71 ? -67.175 -16.606 -4.608 1.00 34.06 71 GLU A N 1
ATOM 574 C CA . GLU A 1 71 ? -67.154 -17.127 -5.994 1.00 34.06 71 GLU A CA 1
ATOM 575 C C . GLU A 1 71 ? -66.269 -16.408 -7.030 1.00 34.06 71 GLU A C 1
ATOM 577 O O . GLU A 1 71 ? -66.768 -15.989 -8.053 1.00 34.06 71 GLU A O 1
ATOM 582 N N . TYR A 1 72 ? -64.943 -16.320 -6.853 1.00 32.59 72 TYR A N 1
ATOM 583 C CA . TYR A 1 72 ? -64.003 -16.263 -8.007 1.00 32.59 72 TYR A CA 1
ATOM 584 C C . TYR A 1 72 ? -62.566 -16.688 -7.616 1.00 32.59 72 TYR A C 1
ATOM 586 O O . TYR A 1 72 ? -61.573 -16.195 -8.138 1.00 32.59 72 TYR A O 1
ATOM 594 N N . MET A 1 73 ? -62.442 -17.621 -6.661 1.00 32.97 73 MET A N 1
ATOM 595 C CA . MET A 1 73 ? -61.169 -18.202 -6.187 1.00 32.97 73 MET A CA 1
ATOM 596 C C . MET A 1 73 ? -61.065 -19.702 -6.517 1.00 32.97 73 MET A C 1
ATOM 598 O O . MET A 1 73 ? -60.539 -20.484 -5.738 1.00 32.97 73 MET A O 1
ATOM 602 N N . MET A 1 74 ? -61.603 -20.131 -7.662 1.00 32.09 74 MET A N 1
ATOM 603 C CA . MET A 1 74 ? -61.445 -21.501 -8.171 1.00 32.09 74 MET A CA 1
ATOM 604 C C . MET A 1 74 ? -61.851 -21.534 -9.648 1.00 32.09 74 MET A C 1
ATOM 606 O O . MET A 1 74 ? -62.990 -21.852 -9.959 1.00 32.09 74 MET A O 1
ATOM 610 N N . LYS A 1 75 ? -60.953 -21.097 -10.542 1.00 33.47 75 LYS A N 1
ATOM 611 C CA . LYS A 1 75 ? -60.909 -21.366 -12.002 1.00 33.47 75 LYS A CA 1
ATOM 612 C C . LYS A 1 75 ? -60.016 -20.318 -12.671 1.00 33.47 75 LYS A C 1
ATOM 614 O O . LYS A 1 75 ? -60.502 -19.378 -13.277 1.00 33.47 75 LYS A O 1
ATOM 619 N N . LEU A 1 76 ? -58.706 -20.473 -12.510 1.00 33.78 76 LEU A N 1
ATOM 620 C CA . LEU A 1 76 ? -57.679 -20.000 -13.454 1.00 33.78 76 LEU A CA 1
ATOM 621 C C . LEU A 1 76 ? -56.360 -20.737 -13.153 1.00 33.78 76 LEU A C 1
ATOM 623 O O . LEU A 1 76 ? -55.278 -20.173 -13.080 1.00 33.78 76 LEU A O 1
ATOM 627 N N . THR A 1 77 ? -56.480 -22.052 -12.962 1.00 44.12 77 THR A N 1
ATOM 628 C CA . THR A 1 77 ? -55.407 -23.038 -13.112 1.00 44.12 77 THR A CA 1
ATOM 629 C C . THR A 1 77 ? -55.466 -23.566 -14.543 1.00 44.12 77 THR A C 1
ATOM 631 O O . THR A 1 77 ? -55.983 -24.652 -14.769 1.00 44.12 77 THR A O 1
ATOM 634 N N . ALA A 1 78 ? -55.052 -22.764 -15.520 1.00 42.16 78 ALA A N 1
ATOM 635 C CA . ALA A 1 78 ? -54.755 -23.215 -16.884 1.00 42.16 78 ALA A CA 1
ATOM 636 C C . ALA A 1 78 ? -54.351 -21.995 -17.707 1.00 42.16 78 ALA A C 1
ATOM 638 O O . ALA A 1 78 ? -55.198 -21.371 -18.323 1.00 42.16 78 ALA A O 1
ATOM 639 N N . PHE A 1 79 ? -53.087 -21.602 -17.609 1.00 35.94 79 PHE A N 1
ATOM 640 C CA . PHE A 1 79 ? -52.233 -21.125 -18.705 1.00 35.94 79 PHE A CA 1
ATOM 641 C C . PHE A 1 79 ? -50.870 -20.807 -18.073 1.00 35.94 79 PHE A C 1
ATOM 643 O O . PHE A 1 79 ? -50.395 -19.678 -18.025 1.00 35.94 79 PHE A O 1
ATOM 650 N N . LEU A 1 80 ? -50.268 -21.860 -17.509 1.00 38.91 80 LEU A N 1
ATOM 651 C CA . LEU A 1 80 ? -48.849 -21.920 -17.186 1.00 38.91 80 LEU A CA 1
ATOM 652 C C . LEU A 1 80 ? -48.093 -22.060 -18.512 1.00 38.91 80 LEU A C 1
ATOM 654 O O . LEU A 1 80 ? -47.743 -23.162 -18.923 1.00 38.91 80 LEU A O 1
ATOM 658 N N . LEU A 1 81 ? -47.864 -20.947 -19.202 1.00 38.09 81 LEU A N 1
ATOM 659 C CA . LEU A 1 81 ? -46.630 -20.830 -19.967 1.00 38.09 81 LEU A CA 1
ATOM 660 C C . LEU A 1 81 ? -45.552 -20.511 -18.932 1.00 38.09 81 LEU A C 1
ATOM 662 O O . LEU A 1 81 ? -45.691 -19.505 -18.227 1.00 38.09 81 LEU A O 1
ATOM 666 N N . PRO A 1 82 ? -44.504 -21.338 -18.783 1.00 43.44 82 PRO A N 1
ATOM 667 C CA . PRO A 1 82 ? -43.362 -20.919 -18.012 1.00 43.44 82 PRO A CA 1
ATOM 668 C C . PRO A 1 82 ? -42.737 -19.805 -18.845 1.00 43.44 82 PRO A C 1
ATOM 670 O O . PRO A 1 82 ? -41.990 -20.061 -19.786 1.00 43.44 82 PRO A O 1
ATOM 673 N N . VAL A 1 83 ? -43.041 -18.549 -18.516 1.00 48.38 83 VAL A N 1
ATOM 674 C CA . VAL A 1 83 ? -42.050 -17.499 -18.713 1.00 48.38 83 VAL A CA 1
ATOM 675 C C . VAL A 1 83 ? -40.948 -17.898 -17.753 1.00 48.38 83 VAL A C 1
ATOM 677 O O . VAL A 1 83 ? -40.955 -17.546 -16.575 1.00 48.38 83 VAL A O 1
ATOM 680 N N . SER A 1 84 ? -40.087 -18.784 -18.253 1.00 49.72 84 SER A N 1
ATOM 681 C CA . SER A 1 84 ? -38.784 -19.074 -17.713 1.00 49.72 84 SER A CA 1
ATOM 682 C C . SER A 1 84 ? -38.221 -17.723 -17.349 1.00 49.72 84 SER A C 1
ATOM 684 O O . SER A 1 84 ? -37.964 -16.887 -18.219 1.00 49.72 84 SER A O 1
ATOM 686 N N . LEU A 1 85 ? -38.145 -17.507 -16.043 1.00 49.97 85 LEU A N 1
ATOM 687 C CA . LEU A 1 85 ? -37.366 -16.470 -15.430 1.00 49.97 85 LEU A CA 1
ATOM 688 C C . LEU A 1 85 ? -35.941 -16.721 -15.938 1.00 49.97 85 LEU A C 1
ATOM 690 O O . LEU A 1 85 ? -35.143 -17.387 -15.289 1.00 49.97 85 LEU A O 1
ATOM 694 N N . LEU A 1 86 ? -35.618 -16.199 -17.122 1.00 49.31 86 LEU A N 1
ATOM 695 C CA . LEU A 1 86 ? -34.275 -15.778 -17.472 1.00 49.31 86 LEU A CA 1
ATOM 696 C C . LEU A 1 86 ? -34.002 -14.576 -16.567 1.00 49.31 86 LEU A C 1
ATOM 698 O O . LEU A 1 86 ? -33.883 -13.432 -16.990 1.00 49.31 86 LEU A O 1
ATOM 702 N N . CYS A 1 87 ? -33.932 -14.864 -15.267 1.00 45.50 87 CYS A N 1
ATOM 703 C CA . CYS A 1 87 ? -32.954 -14.250 -14.417 1.00 45.50 87 CYS A CA 1
ATOM 704 C C . CYS A 1 87 ? -31.645 -14.682 -15.068 1.00 45.50 87 CYS A C 1
ATOM 706 O O . CYS A 1 87 ? -31.119 -15.759 -14.789 1.00 45.50 87 CYS A O 1
ATOM 708 N N . SER A 1 88 ? -31.196 -13.906 -16.054 1.00 46.53 88 SER A N 1
ATOM 709 C CA . SER A 1 88 ? -29.792 -13.869 -16.392 1.00 46.53 88 SER A CA 1
ATOM 710 C C . SER A 1 88 ? -29.134 -13.552 -15.064 1.00 46.53 88 SER A C 1
ATOM 712 O O . SER A 1 88 ? -29.155 -12.406 -14.616 1.00 46.53 88 SER A O 1
ATOM 714 N N . ALA A 1 89 ? -28.668 -14.592 -14.372 1.00 52.72 89 ALA A N 1
ATOM 715 C CA . ALA A 1 89 ? -27.670 -14.420 -13.352 1.00 52.72 89 ALA A CA 1
ATOM 716 C C . ALA A 1 89 ? -26.604 -13.597 -14.064 1.00 52.72 89 ALA A C 1
ATOM 718 O O . ALA A 1 89 ? -25.997 -14.061 -15.035 1.00 52.72 89 ALA A O 1
ATOM 719 N N . LEU A 1 90 ? -26.481 -12.330 -13.664 1.00 53.78 90 LEU A N 1
ATOM 720 C CA . LEU A 1 90 ? -25.290 -11.564 -13.971 1.00 53.78 90 LEU A CA 1
ATOM 721 C C . LEU A 1 90 ? -24.115 -12.505 -13.687 1.00 53.78 90 LEU A C 1
ATOM 723 O O . LEU A 1 90 ? -24.201 -13.253 -12.701 1.00 53.78 90 LEU A O 1
ATOM 727 N N . PRO A 1 91 ? -23.085 -12.536 -14.552 1.00 44.66 91 PRO A N 1
ATOM 728 C CA . PRO A 1 91 ? -21.916 -13.361 -14.311 1.00 44.66 91 PRO A CA 1
ATOM 729 C C . PRO A 1 91 ? -21.540 -13.231 -12.840 1.00 44.66 91 PRO A C 1
ATOM 731 O O . PRO A 1 91 ? -21.499 -12.112 -12.316 1.00 44.66 91 PRO A O 1
ATOM 734 N N . ALA A 1 92 ? -21.396 -14.381 -12.172 1.00 48.19 92 ALA A N 1
ATOM 735 C CA . ALA A 1 92 ? -20.918 -14.452 -10.802 1.00 48.19 92 ALA A CA 1
ATOM 736 C C . ALA A 1 92 ? -19.786 -13.436 -10.650 1.00 48.19 92 ALA A C 1
ATOM 738 O O . ALA A 1 92 ? -18.932 -13.383 -11.536 1.00 48.19 92 ALA A O 1
ATOM 739 N N . ALA A 1 93 ? -19.875 -12.603 -9.606 1.00 45.78 93 ALA A N 1
ATOM 740 C CA . ALA A 1 93 ? -18.954 -11.512 -9.315 1.00 45.78 93 ALA A CA 1
ATOM 741 C C . ALA A 1 93 ? -17.567 -11.798 -9.897 1.00 45.78 93 ALA A C 1
ATOM 743 O O . ALA A 1 93 ? -16.959 -12.809 -9.534 1.00 45.78 93 ALA A O 1
ATOM 744 N N . GLN A 1 94 ? -17.106 -10.946 -10.823 1.00 52.25 94 GLN A N 1
ATOM 745 C CA . GLN A 1 94 ? -15.703 -10.919 -11.224 1.00 52.25 94 GLN A CA 1
ATOM 746 C C . GLN A 1 94 ? -14.908 -11.016 -9.919 1.00 52.25 94 GLN A C 1
ATOM 748 O O . GLN A 1 94 ? -15.150 -10.207 -9.019 1.00 52.25 94 GLN A O 1
ATOM 753 N N . ALA A 1 95 ? -14.119 -12.081 -9.747 1.00 60.00 95 ALA A N 1
ATOM 754 C CA . ALA A 1 95 ? -13.429 -12.300 -8.486 1.00 60.00 95 ALA A CA 1
ATOM 755 C C . ALA A 1 95 ? -12.644 -11.024 -8.177 1.00 60.00 95 ALA A C 1
ATOM 757 O O . ALA A 1 95 ? -11.837 -10.602 -8.995 1.00 60.00 95 ALA A O 1
ATOM 758 N N . ALA A 1 96 ? -12.911 -10.386 -7.038 1.00 86.88 96 ALA A N 1
ATOM 759 C CA . ALA A 1 96 ? -12.264 -9.125 -6.687 1.00 86.88 96 ALA A CA 1
ATOM 760 C C . ALA A 1 96 ? -10.749 -9.290 -6.518 1.00 86.88 96 ALA A C 1
ATOM 762 O O . ALA A 1 96 ? -10.025 -8.309 -6.540 1.00 86.88 96 ALA A O 1
ATOM 763 N N . ILE A 1 97 ? -10.266 -10.530 -6.398 1.00 97.12 97 ILE A N 1
ATOM 764 C CA . ILE A 1 97 ? -8.855 -10.894 -6.421 1.00 97.12 97 ILE A CA 1
ATOM 765 C C . ILE A 1 97 ? -8.640 -11.853 -7.596 1.00 97.12 97 ILE A C 1
ATOM 767 O O . ILE A 1 97 ? -9.174 -12.965 -7.600 1.00 97.12 97 ILE A O 1
ATOM 771 N N . THR A 1 98 ? -7.847 -11.442 -8.585 1.00 97.19 98 THR A N 1
ATOM 772 C CA . THR A 1 98 ? -7.518 -12.245 -9.771 1.00 97.19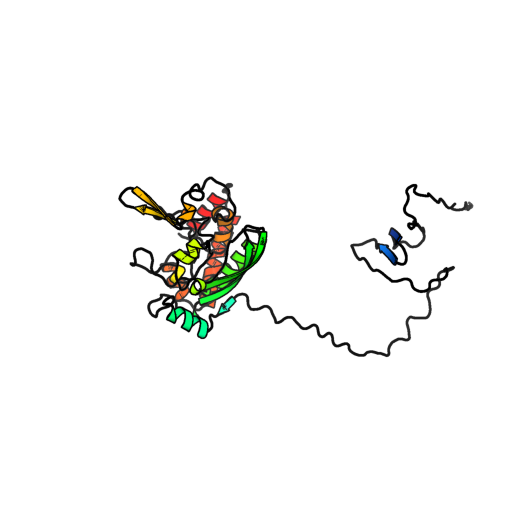 98 THR A CA 1
ATOM 773 C C . THR A 1 98 ? -6.009 -12.455 -9.911 1.00 97.19 98 THR A C 1
ATOM 775 O O . THR A 1 98 ? -5.242 -11.499 -9.790 1.00 97.19 98 THR A O 1
ATOM 778 N N . PRO A 1 99 ? -5.537 -13.684 -10.189 1.00 97.25 99 PRO A N 1
ATOM 779 C CA . PRO A 1 99 ? -4.146 -13.906 -10.573 1.00 97.25 99 PRO A CA 1
ATOM 780 C C . PRO A 1 99 ? -3.773 -13.104 -11.819 1.00 97.25 99 PRO A C 1
ATOM 782 O O . PRO A 1 99 ? -4.585 -12.972 -12.739 1.00 97.25 99 PRO A O 1
ATOM 785 N N . LEU A 1 100 ? -2.533 -12.613 -11.878 1.00 96.69 100 LEU A N 1
ATOM 786 C CA . LEU A 1 100 ? -2.026 -12.016 -13.111 1.00 96.69 100 LEU A CA 1
ATOM 787 C C . LEU A 1 100 ? -2.002 -13.066 -14.226 1.00 96.69 100 LEU A C 1
ATOM 789 O O . LEU A 1 100 ? -1.528 -14.189 -14.044 1.00 96.69 100 LEU A O 1
ATOM 793 N N . SER A 1 101 ? -2.529 -12.702 -15.396 1.00 95.56 101 SER A N 1
ATOM 794 C CA . SER A 1 101 ? -2.513 -13.601 -16.549 1.00 95.56 101 SER A CA 1
ATOM 795 C C . SER A 1 101 ? -1.079 -13.793 -17.066 1.00 95.56 101 SER A C 1
ATOM 797 O O . SER A 1 101 ? -0.257 -12.879 -16.939 1.00 95.56 101 SER A O 1
ATOM 799 N N . PRO A 1 102 ? -0.765 -14.920 -17.731 1.00 96.44 102 PRO A N 1
ATOM 800 C CA . PRO A 1 102 ? 0.532 -15.097 -18.382 1.00 96.44 102 PRO A CA 1
ATOM 801 C C . PRO A 1 102 ? 0.880 -13.962 -19.356 1.00 96.44 102 PRO A C 1
ATOM 803 O O . PRO A 1 102 ? 2.049 -13.618 -19.515 1.00 96.44 102 PRO A O 1
ATOM 806 N N . ASP A 1 103 ? -0.124 -13.375 -20.007 1.00 96.25 103 ASP A N 1
ATOM 807 C CA . ASP A 1 103 ? 0.043 -12.269 -20.951 1.00 96.25 103 ASP A CA 1
ATOM 808 C C . ASP A 1 103 ? 0.419 -10.978 -20.217 1.00 96.25 103 ASP A C 1
ATOM 810 O O . ASP A 1 103 ? 1.357 -10.292 -20.623 1.00 96.25 103 ASP A O 1
ATOM 814 N N . THR A 1 104 ? -0.241 -10.703 -19.087 1.00 95.75 104 THR A N 1
ATOM 815 C CA . THR A 1 104 ? 0.101 -9.597 -18.182 1.00 95.75 104 THR A CA 1
ATOM 816 C C . THR A 1 104 ? 1.527 -9.749 -17.660 1.00 95.75 104 THR A C 1
ATOM 818 O O . THR A 1 104 ? 2.309 -8.808 -17.755 1.00 95.75 104 THR A O 1
ATOM 821 N N . CYS A 1 105 ? 1.912 -10.943 -17.199 1.00 96.81 105 CYS A N 1
ATOM 822 C CA . CYS A 1 105 ? 3.276 -11.211 -16.742 1.00 96.81 105 CYS A CA 1
ATOM 823 C C . CYS A 1 105 ? 4.314 -10.952 -17.842 1.00 96.81 105 CYS A C 1
ATOM 825 O O . CYS A 1 105 ? 5.305 -10.263 -17.604 1.00 96.81 105 CYS A O 1
ATOM 827 N N . ARG A 1 106 ? 4.072 -11.433 -19.073 1.00 96.31 106 ARG A N 1
ATOM 828 C CA . ARG A 1 106 ? 4.973 -11.170 -20.209 1.00 96.31 106 ARG A CA 1
ATOM 829 C C . ARG A 1 106 ? 5.070 -9.682 -20.537 1.00 96.31 106 ARG A C 1
ATOM 831 O O . ARG A 1 106 ? 6.168 -9.211 -20.822 1.00 96.31 106 ARG A O 1
ATOM 838 N N . ALA A 1 107 ? 3.963 -8.944 -20.470 1.00 95.69 107 ALA A N 1
ATOM 839 C CA . ALA A 1 107 ? 3.963 -7.499 -20.682 1.00 95.69 107 ALA A CA 1
ATOM 840 C C . ALA A 1 107 ? 4.771 -6.762 -19.600 1.00 95.69 107 ALA A C 1
ATOM 842 O O . ALA A 1 107 ? 5.616 -5.930 -19.926 1.00 95.69 107 ALA A O 1
ATOM 843 N N . MET A 1 108 ? 4.584 -7.113 -18.324 1.00 96.94 108 MET A N 1
ATOM 844 C CA . MET A 1 108 ? 5.353 -6.536 -17.215 1.00 96.94 108 MET A CA 1
ATOM 845 C C . MET A 1 108 ? 6.851 -6.839 -17.335 1.00 96.94 108 MET A C 1
ATOM 847 O O . MET A 1 108 ? 7.676 -5.959 -17.087 1.00 96.94 108 MET A O 1
ATOM 851 N N . THR A 1 109 ? 7.221 -8.048 -17.764 1.00 96.38 109 THR A N 1
ATOM 852 C CA . THR A 1 109 ? 8.621 -8.402 -18.036 1.00 96.38 109 THR A CA 1
ATOM 853 C C . THR A 1 109 ? 9.192 -7.643 -19.229 1.00 96.38 109 THR A C 1
ATOM 855 O O . THR A 1 109 ? 10.317 -7.156 -19.148 1.00 96.38 109 THR A O 1
ATOM 858 N N . ALA A 1 110 ? 8.430 -7.476 -20.313 1.00 95.38 110 ALA A N 1
ATOM 859 C CA . ALA A 1 110 ? 8.864 -6.696 -21.473 1.00 95.38 110 ALA A CA 1
ATOM 860 C C . ALA A 1 110 ? 9.117 -5.216 -21.130 1.00 95.38 110 ALA A C 1
ATOM 862 O O . ALA A 1 110 ? 9.990 -4.589 -21.725 1.00 95.38 110 ALA A O 1
ATOM 863 N N . LEU A 1 111 ? 8.392 -4.679 -20.144 1.00 94.25 111 LEU A N 1
ATOM 864 C CA . LEU A 1 111 ? 8.589 -3.332 -19.597 1.00 94.25 111 LEU A CA 1
ATOM 865 C C . LEU A 1 111 ? 9.703 -3.254 -18.536 1.00 94.25 111 LEU A C 1
ATOM 867 O O . LEU A 1 111 ? 9.991 -2.173 -18.034 1.00 94.25 111 LEU A O 1
ATOM 871 N N . GLY A 1 112 ? 10.322 -4.378 -18.158 1.00 93.62 112 GLY A N 1
ATOM 872 C CA . GLY A 1 112 ? 11.332 -4.423 -17.095 1.00 93.62 112 GLY A CA 1
ATOM 873 C C . GLY A 1 112 ? 10.776 -4.187 -15.685 1.00 93.62 112 GLY A C 1
ATOM 874 O O . GLY A 1 112 ? 11.548 -3.965 -14.757 1.00 93.62 112 GLY A O 1
ATOM 875 N N . ILE A 1 113 ? 9.451 -4.247 -15.510 1.00 95.12 113 ILE A N 1
ATOM 876 C CA . ILE A 1 113 ? 8.778 -4.104 -14.210 1.00 95.12 113 ILE A CA 1
ATOM 877 C C . ILE A 1 113 ? 9.027 -5.346 -13.352 1.00 95.12 113 ILE A C 1
ATOM 879 O O . ILE A 1 113 ? 9.167 -5.238 -12.138 1.00 95.12 113 ILE A O 1
ATOM 883 N N . ILE A 1 114 ? 9.067 -6.524 -13.982 1.00 95.12 114 ILE A N 1
ATOM 884 C CA . ILE A 1 114 ? 9.390 -7.801 -13.340 1.00 95.12 114 ILE A CA 1
ATOM 885 C C . ILE A 1 114 ? 10.552 -8.445 -14.091 1.00 95.12 114 ILE A C 1
ATOM 887 O O . ILE A 1 114 ? 10.440 -8.760 -15.275 1.00 95.12 114 ILE A O 1
ATOM 891 N N . THR A 1 115 ? 11.641 -8.696 -13.381 1.00 92.69 115 THR A N 1
ATOM 892 C CA . THR A 1 115 ? 12.829 -9.410 -13.840 1.00 92.69 115 THR A CA 1
ATOM 893 C C . THR A 1 115 ? 13.042 -10.682 -13.007 1.00 92.69 115 THR A C 1
ATOM 895 O O . THR A 1 115 ? 12.478 -10.812 -11.917 1.00 92.69 115 THR A O 1
ATOM 898 N N . PRO A 1 116 ? 13.860 -11.642 -13.475 1.00 90.62 116 PRO A N 1
ATOM 899 C CA . PRO A 1 116 ? 14.192 -12.842 -12.699 1.00 90.62 116 PRO A CA 1
ATOM 900 C C . PRO A 1 116 ? 14.846 -12.560 -11.336 1.00 90.62 116 PRO A C 1
ATOM 902 O O . PRO A 1 116 ? 14.824 -13.414 -10.455 1.00 90.62 116 PRO A O 1
ATOM 905 N N . GLU A 1 117 ? 15.437 -11.377 -11.145 1.00 92.00 117 GLU A N 1
ATOM 906 C CA . GLU A 1 117 ? 16.065 -10.959 -9.888 1.00 92.00 117 GLU A CA 1
ATOM 907 C C . GLU A 1 117 ? 15.070 -10.382 -8.868 1.00 92.00 117 GLU A C 1
ATOM 909 O O . GLU A 1 117 ? 15.460 -10.135 -7.716 1.00 92.00 117 GLU A O 1
ATOM 914 N N . ASN A 1 118 ? 13.818 -10.122 -9.268 1.00 94.50 118 ASN A N 1
ATOM 915 C CA . ASN A 1 118 ? 12.789 -9.648 -8.351 1.00 94.50 118 ASN A CA 1
ATOM 916 C C . ASN A 1 118 ? 12.570 -10.654 -7.214 1.00 94.50 118 ASN A C 1
ATOM 918 O O . ASN A 1 118 ? 12.642 -11.866 -7.410 1.00 94.50 118 ASN A O 1
ATOM 922 N N . PRO A 1 119 ? 12.275 -10.167 -5.999 1.00 95.19 119 PRO A N 1
ATOM 923 C CA . PRO A 1 119 ? 12.175 -11.032 -4.829 1.00 95.19 119 PRO A CA 1
ATOM 924 C C . PRO A 1 119 ? 10.907 -11.896 -4.815 1.00 95.19 119 PRO A C 1
ATOM 926 O O . PRO A 1 119 ? 10.812 -12.827 -4.017 1.00 95.19 119 PRO A O 1
ATOM 929 N N . VAL A 1 120 ? 9.924 -11.563 -5.651 1.00 95.94 120 VAL A N 1
ATOM 930 C CA . VAL A 1 120 ? 8.642 -12.254 -5.772 1.00 95.94 120 VAL A CA 1
ATOM 931 C C . VAL A 1 120 ? 8.357 -12.437 -7.266 1.00 95.94 120 VAL A C 1
ATOM 933 O O . VAL A 1 120 ? 8.424 -11.450 -8.004 1.00 95.94 120 VAL A O 1
ATOM 936 N N . PRO A 1 121 ? 8.080 -13.669 -7.732 1.00 95.06 121 PRO A N 1
ATOM 937 C CA . PRO A 1 121 ? 7.771 -13.924 -9.135 1.00 95.06 121 PRO A CA 1
ATOM 938 C C . PRO A 1 121 ? 6.335 -13.488 -9.471 1.00 95.06 121 PRO A C 1
ATOM 940 O O . PRO A 1 121 ? 5.508 -13.303 -8.576 1.00 95.06 121 PRO A O 1
ATOM 943 N N . CYS A 1 122 ? 6.024 -13.337 -10.761 1.00 96.75 122 CYS A N 1
ATOM 944 C CA . CYS A 1 122 ? 4.735 -12.797 -11.211 1.00 96.75 122 CYS A CA 1
ATOM 945 C C . CYS A 1 122 ? 3.530 -13.623 -10.727 1.00 96.75 122 CYS A C 1
ATOM 947 O O . CYS A 1 122 ? 2.493 -13.069 -10.383 1.00 96.75 122 CYS A O 1
ATOM 949 N N . GLU A 1 123 ? 3.681 -14.943 -10.620 1.00 96.06 123 GLU A N 1
ATOM 950 C CA . GLU A 1 123 ? 2.640 -15.887 -10.194 1.00 96.06 123 GLU A CA 1
ATOM 951 C C . GLU A 1 123 ? 2.216 -15.701 -8.732 1.00 96.06 123 GLU A C 1
ATOM 953 O O . GLU A 1 123 ? 1.184 -16.215 -8.309 1.00 96.06 123 GLU A O 1
ATOM 958 N N . ARG A 1 124 ? 3.025 -14.984 -7.947 1.00 97.62 124 ARG A N 1
ATOM 959 C CA . ARG A 1 124 ? 2.737 -14.627 -6.553 1.00 97.62 124 ARG A CA 1
ATOM 960 C C . ARG A 1 124 ? 2.100 -13.243 -6.427 1.00 97.62 124 ARG A C 1
ATOM 962 O O . ARG A 1 124 ? 1.851 -12.792 -5.310 1.00 97.62 124 ARG A O 1
ATOM 969 N N . LEU A 1 125 ? 1.845 -12.571 -7.549 1.00 98.50 125 LEU A N 1
ATOM 970 C CA . LEU A 1 125 ? 1.145 -11.298 -7.618 1.00 98.50 125 LEU A CA 1
ATOM 971 C C . LEU A 1 125 ? -0.282 -11.509 -8.124 1.00 98.50 125 LEU A C 1
ATOM 973 O O . LEU A 1 125 ? -0.556 -12.339 -8.993 1.00 98.50 125 LEU A O 1
ATOM 977 N N . VAL A 1 126 ? -1.196 -10.722 -7.574 1.00 98.69 126 VAL A N 1
ATOM 978 C CA . VAL A 1 126 ? -2.614 -10.735 -7.921 1.00 98.69 126 VAL A CA 1
ATOM 979 C C . VAL A 1 126 ? -3.116 -9.304 -8.054 1.00 98.69 126 VAL A C 1
ATOM 981 O O . VAL A 1 126 ? -2.646 -8.399 -7.362 1.00 98.69 126 VAL A O 1
ATOM 984 N N . ASN A 1 127 ? -4.085 -9.108 -8.937 1.00 98.50 127 ASN A N 1
ATOM 985 C CA . ASN A 1 127 ? -4.850 -7.880 -9.046 1.00 98.50 127 ASN A CA 1
ATOM 986 C C . ASN A 1 127 ? -6.016 -7.914 -8.069 1.00 98.50 127 ASN A C 1
ATOM 988 O O . ASN A 1 127 ? -6.762 -8.890 -8.030 1.00 98.50 127 ASN A O 1
ATOM 992 N N . VAL A 1 128 ? -6.174 -6.836 -7.307 1.00 98.62 128 VAL A N 1
ATOM 993 C CA . VAL A 1 128 ? -7.345 -6.590 -6.472 1.00 98.62 128 VAL A CA 1
ATOM 994 C C . VAL A 1 128 ? -8.166 -5.482 -7.120 1.00 98.62 128 VAL A C 1
ATOM 996 O O . VAL A 1 128 ? -7.710 -4.340 -7.205 1.00 98.62 128 VAL A O 1
ATOM 999 N N . ASP A 1 129 ? -9.358 -5.820 -7.598 1.00 98.25 129 ASP A N 1
ATOM 1000 C CA . ASP A 1 129 ? -10.302 -4.872 -8.177 1.00 98.25 129 ASP A CA 1
ATOM 1001 C C . ASP A 1 129 ? -11.075 -4.176 -7.059 1.00 98.25 129 ASP A C 1
ATOM 1003 O O . ASP A 1 129 ? -11.719 -4.804 -6.219 1.00 98.25 129 ASP A O 1
ATOM 1007 N N . VAL A 1 130 ? -11.012 -2.848 -7.043 1.00 98.00 130 VAL A N 1
ATOM 1008 C CA . VAL A 1 130 ? -11.521 -2.023 -5.947 1.00 98.00 130 VAL A CA 1
ATOM 1009 C C . VAL A 1 130 ? -12.471 -0.954 -6.458 1.00 98.00 130 VAL A C 1
ATOM 1011 O O . VAL A 1 130 ? -12.342 -0.447 -7.573 1.00 98.00 130 VAL A O 1
ATOM 1014 N N . ARG A 1 131 ? -13.416 -0.552 -5.608 1.00 97.88 131 ARG A N 1
ATOM 1015 C CA . ARG A 1 131 ? -14.170 0.694 -5.790 1.00 97.88 131 ARG A CA 1
ATOM 1016 C C . ARG A 1 131 ? -13.552 1.784 -4.934 1.00 97.88 131 ARG A C 1
ATOM 1018 O O . ARG A 1 131 ? -13.115 1.523 -3.820 1.00 97.88 131 ARG A O 1
ATOM 1025 N N . PHE A 1 132 ? -13.564 3.014 -5.425 1.00 98.50 132 PHE A N 1
ATOM 1026 C CA . PHE A 1 132 ? -13.117 4.173 -4.663 1.00 98.50 132 PHE A CA 1
ATOM 1027 C C . PHE A 1 132 ? -13.983 5.397 -4.956 1.00 98.50 132 PHE A C 1
ATOM 1029 O O . PHE A 1 132 ? -14.725 5.437 -5.941 1.00 98.50 132 PHE A O 1
ATOM 1036 N N . ILE A 1 133 ? -13.919 6.375 -4.056 1.00 98.44 133 ILE A N 1
ATOM 1037 C CA . ILE A 1 133 ? -14.545 7.684 -4.231 1.00 98.44 133 ILE A CA 1
ATOM 1038 C C . ILE A 1 133 ? -13.475 8.656 -4.733 1.00 98.44 133 ILE A C 1
ATOM 1040 O O . ILE A 1 133 ? -12.376 8.666 -4.185 1.00 98.44 133 ILE A O 1
ATOM 1044 N N . THR A 1 134 ? -13.759 9.451 -5.765 1.00 98.50 134 THR A N 1
ATOM 1045 C CA . THR A 1 134 ? -12.829 10.490 -6.241 1.00 98.50 134 THR A CA 1
ATOM 1046 C C . THR A 1 134 ? -12.854 11.723 -5.340 1.00 98.50 134 THR A C 1
ATOM 1048 O O . THR A 1 134 ? -13.711 11.857 -4.464 1.00 98.50 134 THR A O 1
ATOM 1051 N N . PHE A 1 135 ? -11.941 12.670 -5.560 1.00 97.56 135 PHE A N 1
ATOM 1052 C CA . PHE A 1 135 ? -11.962 13.957 -4.853 1.00 97.56 135 PHE A CA 1
ATOM 1053 C C . PHE A 1 135 ? -13.233 14.777 -5.142 1.00 97.56 135 PHE A C 1
ATOM 1055 O O . PHE A 1 135 ? -13.649 15.575 -4.306 1.00 97.56 135 PHE A O 1
ATOM 1062 N N . GLU A 1 136 ? -13.887 14.526 -6.275 1.00 97.69 136 GLU A N 1
ATOM 1063 C CA . GLU A 1 136 ? -15.162 15.115 -6.698 1.00 97.69 136 GLU A CA 1
ATOM 1064 C C . GLU A 1 136 ? -16.380 14.372 -6.117 1.00 97.69 136 GLU A C 1
ATOM 1066 O O . GLU A 1 136 ? -17.517 14.810 -6.285 1.00 97.69 136 GLU A O 1
ATOM 1071 N N . GLY A 1 137 ? -16.162 13.259 -5.407 1.00 97.44 137 GLY A N 1
ATOM 1072 C CA . GLY A 1 137 ? -17.219 12.469 -4.774 1.00 97.44 137 GLY A CA 1
ATOM 1073 C C . GLY A 1 137 ? -17.835 11.386 -5.667 1.00 97.44 137 GLY A C 1
ATOM 1074 O O . GLY A 1 137 ? -18.845 10.789 -5.288 1.00 97.44 137 GLY A O 1
ATOM 1075 N N . GLU A 1 138 ? -17.249 11.106 -6.832 1.00 98.25 138 GLU A N 1
ATOM 1076 C CA . GLU A 1 138 ? -17.756 10.103 -7.771 1.00 98.25 138 GLU A CA 1
ATOM 1077 C C . GLU A 1 138 ? -17.293 8.692 -7.398 1.00 98.25 138 GLU A C 1
ATOM 1079 O O . GLU A 1 138 ? -16.165 8.502 -6.955 1.00 98.25 138 GLU A O 1
ATOM 1084 N N . THR A 1 139 ? -18.130 7.673 -7.621 1.00 98.44 139 THR A N 1
ATOM 1085 C CA . THR A 1 139 ? -17.677 6.275 -7.527 1.00 98.44 139 THR A CA 1
ATOM 1086 C C . THR A 1 139 ? -16.947 5.876 -8.804 1.00 98.44 139 THR A C 1
ATOM 1088 O O . THR A 1 139 ? -17.504 5.976 -9.898 1.00 98.44 139 THR A O 1
ATOM 1091 N N . ARG A 1 140 ? -15.727 5.362 -8.655 1.00 98.38 140 ARG A N 1
ATOM 1092 C CA . ARG A 1 140 ? -14.917 4.772 -9.725 1.00 98.38 140 ARG A CA 1
ATOM 1093 C 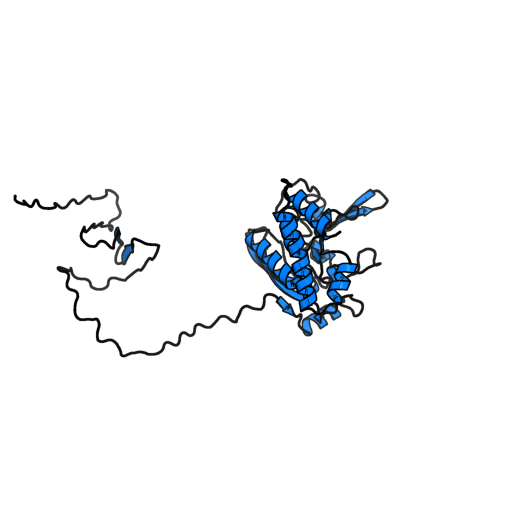C . ARG A 1 140 ? -14.441 3.379 -9.320 1.00 98.38 140 ARG A C 1
ATOM 1095 O O . ARG A 1 140 ? -14.527 2.997 -8.153 1.00 98.38 140 ARG A O 1
ATOM 1102 N N . THR A 1 141 ? -13.964 2.625 -10.299 1.00 98.19 141 THR A N 1
ATOM 1103 C CA . THR A 1 141 ? -13.281 1.343 -10.103 1.00 98.19 141 THR A CA 1
ATOM 1104 C C . THR A 1 141 ? -11.811 1.495 -10.458 1.00 98.19 141 THR A C 1
ATOM 1106 O O . THR A 1 141 ? -11.462 2.312 -11.311 1.00 98.19 141 THR A O 1
ATOM 1109 N N . GLY A 1 142 ? -10.959 0.706 -9.822 1.00 98.12 142 GLY A N 1
ATOM 1110 C CA . GLY A 1 142 ? -9.538 0.629 -10.122 1.00 98.12 142 GLY A CA 1
ATOM 1111 C C . GLY A 1 142 ? -8.986 -0.740 -9.759 1.00 98.12 142 GLY A C 1
ATOM 1112 O O . GLY A 1 142 ? -9.711 -1.578 -9.227 1.00 98.12 142 GLY A O 1
ATOM 1113 N N . THR A 1 143 ? -7.705 -0.943 -10.029 1.00 98.44 143 THR A N 1
ATOM 1114 C CA . THR A 1 143 ? -7.028 -2.216 -9.782 1.00 98.44 143 THR A CA 1
ATOM 1115 C C . THR A 1 143 ? -5.713 -1.943 -9.071 1.00 98.44 143 THR A C 1
ATOM 1117 O O . THR A 1 143 ? -4.945 -1.075 -9.489 1.00 98.44 143 THR A O 1
ATOM 1120 N N . ILE A 1 144 ? -5.453 -2.680 -7.993 1.00 98.38 144 ILE A N 1
ATOM 1121 C CA . ILE A 1 144 ? -4.197 -2.616 -7.248 1.00 98.38 144 ILE A CA 1
ATOM 1122 C C . ILE A 1 144 ? -3.519 -3.985 -7.229 1.00 98.38 144 ILE A C 1
ATOM 1124 O O . ILE A 1 144 ? -4.101 -4.980 -6.806 1.00 98.38 144 ILE A O 1
ATOM 1128 N N . THR A 1 145 ? -2.278 -4.042 -7.703 1.00 98.69 145 THR A N 1
ATOM 1129 C CA . THR A 1 145 ? -1.500 -5.285 -7.756 1.00 98.69 145 THR A CA 1
ATOM 1130 C C . THR A 1 145 ? -0.714 -5.470 -6.460 1.00 98.69 145 THR A C 1
ATOM 1132 O O . THR A 1 145 ? 0.083 -4.606 -6.095 1.00 98.69 145 THR A O 1
ATOM 1135 N N . VAL A 1 146 ? -0.905 -6.594 -5.771 1.00 98.88 146 VAL A N 1
ATOM 1136 C CA . VAL A 1 146 ? -0.229 -6.940 -4.505 1.00 98.88 146 VAL A CA 1
ATOM 1137 C C . VAL A 1 146 ? 0.223 -8.397 -4.507 1.00 98.88 146 VAL A C 1
ATOM 1139 O O . VAL A 1 146 ? -0.134 -9.163 -5.399 1.00 98.88 146 VAL A O 1
ATOM 1142 N N . ALA A 1 147 ? 0.996 -8.805 -3.501 1.00 98.75 147 ALA A N 1
ATOM 1143 C CA . ALA A 1 147 ? 1.251 -10.221 -3.273 1.00 98.75 147 ALA A CA 1
ATOM 1144 C C . ALA A 1 147 ? -0.025 -10.952 -2.830 1.00 98.75 147 ALA A C 1
ATOM 1146 O O . ALA A 1 147 ? -0.798 -10.445 -2.012 1.00 98.75 147 ALA A O 1
ATOM 1147 N N . ASP A 1 148 ? -0.192 -12.185 -3.304 1.00 98.62 148 ASP A N 1
ATOM 1148 C CA . ASP A 1 148 ? -1.307 -13.080 -2.969 1.00 98.62 148 ASP A CA 1
ATOM 1149 C C . ASP A 1 148 ? -1.550 -13.247 -1.453 1.00 98.62 148 ASP A C 1
ATOM 1151 O O . ASP A 1 148 ? -2.691 -13.393 -1.006 1.00 98.62 148 ASP A O 1
ATOM 1155 N N . ILE A 1 149 ? -0.489 -13.166 -0.645 1.00 98.69 149 ILE A N 1
ATOM 1156 C CA . ILE A 1 149 ? -0.533 -13.255 0.822 1.00 98.69 149 ILE A CA 1
ATOM 1157 C C . ILE A 1 149 ? -1.373 -12.132 1.444 1.00 98.69 149 ILE A C 1
ATOM 1159 O O . ILE A 1 149 ? -2.076 -12.372 2.425 1.00 98.69 149 ILE A O 1
ATOM 1163 N N . ILE A 1 150 ? -1.290 -10.907 0.916 1.00 98.69 150 ILE A N 1
ATOM 1164 C CA . ILE A 1 150 ? -1.920 -9.727 1.534 1.00 98.69 150 ILE A CA 1
ATOM 1165 C C . ILE A 1 150 ? -3.195 -9.282 0.820 1.00 98.69 150 ILE A C 1
ATOM 1167 O O . ILE A 1 150 ? -3.860 -8.350 1.275 1.00 98.69 150 ILE A O 1
ATOM 1171 N N . ALA A 1 151 ? -3.543 -9.936 -0.289 1.00 98.62 151 ALA A N 1
ATOM 1172 C CA . ALA A 1 151 ? -4.675 -9.560 -1.123 1.00 98.62 151 ALA A CA 1
ATOM 1173 C C . ALA A 1 151 ? -6.016 -9.494 -0.364 1.00 98.62 151 ALA A C 1
ATOM 1175 O O . ALA A 1 151 ? -6.698 -8.486 -0.529 1.00 98.62 151 ALA A O 1
ATOM 1176 N N . PRO A 1 152 ? -6.370 -10.441 0.534 1.00 98.25 152 PRO A N 1
ATOM 1177 C CA . PRO A 1 152 ? -7.640 -10.362 1.265 1.00 98.25 152 PRO A CA 1
ATOM 1178 C C . PRO A 1 152 ? -7.759 -9.142 2.197 1.00 98.25 152 PRO A C 1
ATOM 1180 O O . PRO A 1 152 ? -8.795 -8.486 2.243 1.00 98.25 152 PRO A O 1
ATOM 1183 N N . GLU A 1 153 ? -6.700 -8.799 2.938 1.00 98.38 153 GLU A N 1
ATOM 1184 C CA . GLU A 1 153 ? -6.709 -7.605 3.805 1.00 98.38 153 GLU A CA 1
ATOM 1185 C C . GLU A 1 153 ? -6.589 -6.311 2.977 1.00 98.38 153 GLU A C 1
ATOM 1187 O O . GLU A 1 153 ? -7.105 -5.273 3.385 1.00 98.38 153 GLU A O 1
ATOM 1192 N N . THR A 1 154 ? -5.963 -6.365 1.794 1.00 98.69 154 THR A N 1
ATOM 1193 C CA . THR A 1 154 ? -5.927 -5.237 0.848 1.00 98.69 154 THR A CA 1
ATOM 1194 C C . THR A 1 154 ? -7.316 -4.953 0.284 1.00 98.69 154 THR A C 1
ATOM 1196 O O . THR A 1 154 ? -7.758 -3.808 0.317 1.00 98.69 154 THR A O 1
ATOM 1199 N N . GLU A 1 155 ? -8.028 -5.979 -0.185 1.00 98.56 155 GLU A N 1
ATOM 1200 C CA . GLU A 1 155 ? -9.418 -5.860 -0.635 1.00 98.56 155 GLU A CA 1
ATOM 1201 C C . GLU A 1 155 ? -10.270 -5.214 0.462 1.00 98.56 155 GLU A C 1
ATOM 1203 O O . GLU A 1 155 ? -10.867 -4.163 0.232 1.00 98.56 155 GLU A O 1
ATOM 1208 N N . ALA A 1 156 ? -10.236 -5.774 1.677 1.00 98.44 156 ALA A N 1
ATOM 1209 C CA . ALA A 1 156 ? -10.990 -5.266 2.819 1.00 98.44 156 ALA A CA 1
ATOM 1210 C C . ALA A 1 156 ? -10.655 -3.800 3.159 1.00 98.44 156 ALA A C 1
ATOM 1212 O O . ALA A 1 156 ? -11.572 -3.012 3.404 1.00 98.44 156 ALA A O 1
ATOM 1213 N N . LEU A 1 157 ? -9.373 -3.415 3.110 1.00 98.75 157 LEU A N 1
ATOM 1214 C CA . LEU A 1 157 ? -8.931 -2.033 3.316 1.00 98.75 157 LEU A CA 1
ATOM 1215 C C . LEU A 1 157 ? -9.585 -1.074 2.317 1.00 98.75 157 LEU A C 1
ATOM 1217 O O . LEU A 1 157 ? -10.152 -0.059 2.723 1.00 98.75 157 LEU A O 1
ATOM 1221 N N . PHE A 1 158 ? -9.519 -1.372 1.019 1.00 98.69 158 PHE A N 1
ATOM 1222 C CA . PHE A 1 158 ? -10.110 -0.500 -0.001 1.00 98.69 158 PHE A CA 1
ATOM 1223 C C . PHE A 1 158 ? -11.633 -0.446 0.099 1.00 98.69 158 PHE A C 1
ATOM 1225 O O . PHE A 1 158 ? -12.233 0.617 -0.073 1.00 98.69 158 PHE A O 1
ATOM 1232 N N . ASP A 1 159 ? -12.253 -1.562 0.463 1.00 98.50 159 ASP A N 1
ATOM 1233 C CA . ASP A 1 159 ? -13.683 -1.650 0.710 1.00 98.50 159 ASP A CA 1
ATOM 1234 C C . ASP A 1 159 ? -14.127 -0.745 1.877 1.00 98.50 159 ASP A C 1
ATOM 1236 O O . ASP A 1 159 ? -15.157 -0.064 1.808 1.00 98.50 159 ASP A O 1
ATOM 1240 N N . GLU A 1 160 ? -13.335 -0.685 2.950 1.00 98.44 160 GLU A N 1
ATOM 1241 C CA . GLU A 1 160 ? -13.560 0.222 4.077 1.00 98.44 160 GLU A CA 1
ATOM 1242 C C . GLU A 1 160 ? -13.264 1.683 3.729 1.00 98.44 160 GLU A C 1
ATOM 1244 O O . GLU A 1 160 ? -14.058 2.556 4.093 1.00 98.44 160 GLU A O 1
ATOM 1249 N N . LEU A 1 161 ? -12.203 1.966 2.967 1.00 98.56 161 LEU A N 1
ATOM 1250 C CA . LEU A 1 161 ? -11.918 3.312 2.454 1.00 98.56 161 LEU A CA 1
ATOM 1251 C C . LEU A 1 161 ? -13.085 3.838 1.605 1.00 98.56 161 LEU A C 1
ATOM 1253 O O . LEU A 1 161 ? -13.523 4.978 1.789 1.00 98.56 161 LEU A O 1
ATOM 1257 N N . TYR A 1 162 ? -13.644 2.993 0.735 1.00 98.56 162 TYR A N 1
ATOM 1258 C CA . TYR A 1 162 ? -14.828 3.309 -0.061 1.00 98.56 162 TYR A CA 1
ATOM 1259 C C . TYR A 1 162 ? -16.047 3.609 0.818 1.00 98.56 162 TYR A C 1
ATOM 1261 O O . TYR A 1 162 ? -16.703 4.639 0.638 1.00 98.56 162 TYR A O 1
ATOM 1269 N N . ARG A 1 163 ? -16.333 2.757 1.816 1.00 98.25 163 ARG A N 1
ATOM 1270 C CA . ARG A 1 163 ? -17.438 2.969 2.773 1.00 98.25 163 ARG A CA 1
ATOM 1271 C C . ARG A 1 163 ? -17.279 4.261 3.577 1.00 98.25 163 ARG A C 1
ATOM 1273 O O . ARG A 1 163 ? -18.273 4.941 3.828 1.00 98.25 163 ARG A O 1
ATOM 1280 N N . GLN A 1 164 ? -16.049 4.618 3.943 1.00 97.56 164 GLN A N 1
ATOM 1281 C CA . GLN A 1 164 ? -15.725 5.867 4.640 1.00 97.56 164 GLN A CA 1
ATOM 1282 C C . GLN A 1 164 ? -15.671 7.089 3.711 1.00 97.56 164 GLN A C 1
ATOM 1284 O O . GLN A 1 164 ? -15.473 8.207 4.186 1.00 97.56 164 GLN A O 1
ATOM 1289 N N . LYS A 1 165 ? -15.874 6.900 2.399 1.00 97.81 165 LYS A N 1
ATOM 1290 C CA . LYS A 1 165 ? -15.758 7.943 1.371 1.00 97.81 165 LYS A CA 1
ATOM 1291 C C . LYS A 1 165 ? -14.405 8.659 1.415 1.00 97.81 165 LYS A C 1
ATOM 1293 O O . LYS A 1 165 ? -14.329 9.863 1.172 1.00 97.81 165 LYS A O 1
ATOM 1298 N N . PHE A 1 166 ? -13.340 7.926 1.745 1.00 98.25 166 PHE A N 1
ATOM 1299 C CA . PHE A 1 166 ? -11.986 8.451 1.655 1.00 98.25 166 PHE A CA 1
ATOM 1300 C C . PHE A 1 166 ? -11.639 8.665 0.175 1.00 98.25 166 PHE A C 1
ATOM 1302 O O . PHE A 1 166 ? -11.714 7.706 -0.598 1.00 98.25 166 PHE A O 1
ATOM 1309 N N . PRO A 1 167 ? -11.285 9.892 -0.244 1.00 98.31 167 PRO A N 1
ATOM 1310 C CA . PRO A 1 167 ? -11.072 10.154 -1.652 1.00 98.31 167 PRO A CA 1
ATOM 1311 C C . PRO A 1 167 ? -9.696 9.679 -2.113 1.00 98.31 167 PRO A C 1
ATOM 1313 O O . PRO A 1 167 ? -8.667 10.000 -1.507 1.00 98.31 167 PRO A O 1
ATOM 1316 N N . LEU A 1 168 ? -9.691 8.955 -3.226 1.00 98.69 168 LEU A N 1
ATOM 1317 C CA . LEU A 1 168 ? -8.508 8.565 -3.983 1.00 98.69 168 LEU A CA 1
ATOM 1318 C C . LEU A 1 168 ? -8.570 9.223 -5.358 1.00 98.69 168 LEU A C 1
ATOM 1320 O O . LEU A 1 168 ? -9.645 9.353 -5.936 1.00 98.69 168 LEU A O 1
ATOM 1324 N N . HIS A 1 169 ? -7.431 9.660 -5.889 1.00 98.38 169 HIS A N 1
ATOM 1325 C CA . HIS A 1 169 ? -7.419 10.294 -7.209 1.00 98.38 169 HIS A CA 1
ATOM 1326 C C . HIS A 1 169 ? -7.518 9.253 -8.325 1.00 98.38 169 HIS A C 1
ATOM 1328 O O . HIS A 1 169 ? -8.376 9.349 -9.198 1.00 98.38 169 HIS A O 1
ATOM 1334 N N . SER A 1 170 ? -6.679 8.226 -8.250 1.00 98.31 170 SER A N 1
ATOM 1335 C CA . SER A 1 170 ? -6.700 7.063 -9.131 1.00 98.31 170 SER A CA 1
ATOM 1336 C C . SER A 1 170 ? -6.132 5.845 -8.401 1.00 98.31 170 SER A C 1
ATOM 1338 O O . SER A 1 170 ? -5.405 5.987 -7.412 1.00 98.31 170 SER A O 1
ATOM 1340 N N . VAL A 1 171 ? -6.513 4.654 -8.867 1.00 98.75 171 VAL A N 1
ATOM 1341 C CA . VAL A 1 171 ? -5.978 3.364 -8.416 1.00 98.75 171 VAL A CA 1
ATOM 1342 C C . VAL A 1 171 ? -5.711 2.526 -9.659 1.00 98.75 171 VAL A C 1
ATOM 1344 O O . VAL A 1 171 ? -6.625 1.921 -10.224 1.00 98.75 171 VAL A O 1
ATOM 1347 N N . LEU A 1 172 ? -4.476 2.585 -10.141 1.00 98.50 172 LEU A N 1
ATOM 1348 C CA . LEU A 1 172 ? -4.042 1.963 -11.385 1.00 98.50 172 LEU A CA 1
ATOM 1349 C C . LEU A 1 172 ? -2.757 1.164 -11.147 1.00 98.50 172 LEU A C 1
ATOM 1351 O O . LEU A 1 172 ? -1.882 1.619 -10.397 1.00 98.50 172 LEU A O 1
ATOM 1355 N N . PRO A 1 173 ? -2.602 0.007 -11.805 1.00 97.75 173 PRO A N 1
ATOM 1356 C CA . PRO A 1 173 ? -1.406 -0.802 -11.671 1.00 97.75 173 PRO A CA 1
ATOM 1357 C C . PRO A 1 173 ? -0.242 -0.156 -12.443 1.00 97.75 173 PRO A C 1
ATOM 1359 O O . PRO A 1 173 ? -0.443 0.642 -13.370 1.00 97.75 173 PRO A O 1
ATOM 1362 N N . ILE A 1 174 ? 0.990 -0.444 -12.021 1.00 97.56 174 ILE A N 1
ATOM 1363 C CA . ILE A 1 174 ? 2.177 0.331 -12.415 1.00 97.56 174 ILE A CA 1
ATOM 1364 C C . ILE A 1 174 ? 2.527 0.207 -13.907 1.00 97.56 174 ILE A C 1
ATOM 1366 O O . ILE A 1 174 ? 3.134 1.110 -14.483 1.00 97.56 174 ILE A O 1
ATOM 1370 N N . GLU A 1 175 ? 2.102 -0.867 -14.571 1.00 96.25 175 GLU A N 1
ATOM 1371 C CA . GLU A 1 175 ? 2.244 -1.054 -16.016 1.00 96.25 175 GLU A CA 1
ATOM 1372 C C . GLU A 1 175 ? 1.504 0.011 -16.832 1.00 96.25 175 GLU A C 1
ATOM 1374 O O . GLU A 1 175 ? 1.933 0.321 -17.942 1.00 96.25 175 GLU A O 1
ATOM 1379 N N . THR A 1 176 ? 0.477 0.656 -16.262 1.00 97.69 176 THR A N 1
ATOM 1380 C CA . THR A 1 176 ? -0.194 1.819 -16.877 1.00 97.69 176 THR A CA 1
ATOM 1381 C C . THR A 1 176 ? 0.779 2.980 -17.103 1.00 97.69 176 THR A C 1
ATOM 1383 O O . THR A 1 176 ? 0.604 3.777 -18.021 1.00 97.69 176 THR A O 1
ATOM 1386 N N . PHE A 1 177 ? 1.828 3.053 -16.282 1.00 97.69 177 PHE A N 1
ATOM 1387 C CA . PHE A 1 177 ? 2.889 4.057 -16.337 1.00 97.69 177 PHE A CA 1
ATOM 1388 C C . PHE A 1 177 ? 4.198 3.478 -16.892 1.00 97.69 177 PHE A C 1
ATOM 1390 O O . PHE A 1 177 ? 5.259 4.068 -16.717 1.00 97.69 177 PHE A O 1
ATOM 1397 N N . GLY A 1 178 ? 4.161 2.297 -17.522 1.00 96.00 178 GLY A N 1
ATOM 1398 C CA . GLY A 1 178 ? 5.358 1.641 -18.052 1.00 96.00 178 GLY A CA 1
ATOM 1399 C C . GLY A 1 178 ? 6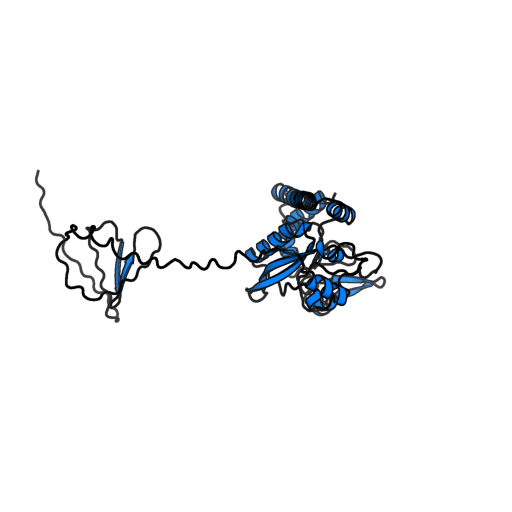.389 1.251 -16.985 1.00 96.00 178 GLY A C 1
ATOM 1400 O O . GLY A 1 178 ? 7.553 1.071 -17.321 1.00 96.00 178 GLY A O 1
ATOM 1401 N N . GLY A 1 179 ? 5.992 1.149 -15.710 1.00 94.44 179 GLY A N 1
ATOM 1402 C CA . GLY A 1 179 ? 6.917 0.915 -14.594 1.00 94.44 179 GLY A CA 1
ATOM 1403 C C . GLY A 1 179 ? 7.479 2.178 -13.935 1.00 94.44 179 GLY A C 1
ATOM 1404 O O . GLY A 1 179 ? 8.172 2.072 -12.920 1.00 94.44 179 GLY A O 1
ATOM 1405 N N . ASP A 1 180 ? 7.183 3.363 -14.475 1.00 96.00 180 ASP A N 1
ATOM 1406 C CA . ASP A 1 180 ? 7.710 4.633 -13.980 1.00 96.00 180 ASP A CA 1
ATOM 1407 C C . ASP A 1 180 ? 6.987 5.086 -12.697 1.00 96.00 180 ASP A C 1
ATOM 1409 O O . ASP A 1 180 ? 5.826 5.509 -12.691 1.00 96.00 180 ASP A O 1
ATOM 1413 N N . ASP A 1 181 ? 7.714 4.988 -11.584 1.00 95.00 181 ASP A N 1
ATOM 1414 C CA . ASP A 1 181 ? 7.267 5.395 -10.253 1.00 95.00 181 ASP A CA 1
ATOM 1415 C C . ASP A 1 181 ? 7.023 6.906 -10.157 1.00 95.00 181 ASP A C 1
ATOM 1417 O O . ASP A 1 181 ? 6.047 7.340 -9.546 1.00 95.00 181 ASP A O 1
ATOM 1421 N N . GLU A 1 182 ? 7.874 7.720 -10.789 1.00 95.50 182 GLU A N 1
ATOM 1422 C CA . GLU A 1 182 ? 7.746 9.176 -10.762 1.00 95.50 182 GLU A CA 1
ATOM 1423 C C . GLU A 1 182 ? 6.533 9.629 -11.572 1.00 95.50 182 GLU A C 1
ATOM 1425 O O . GLU A 1 182 ? 5.798 10.509 -11.119 1.00 95.50 182 GLU A O 1
ATOM 1430 N N . ALA A 1 183 ? 6.265 8.990 -12.714 1.00 97.56 183 ALA A N 1
ATOM 1431 C CA . ALA A 1 183 ? 5.064 9.245 -13.505 1.00 97.56 183 ALA A CA 1
ATOM 1432 C C . ALA A 1 183 ? 3.781 8.865 -12.741 1.00 97.56 183 ALA A C 1
ATOM 1434 O O . ALA A 1 183 ? 2.833 9.653 -12.704 1.00 97.56 183 ALA A O 1
ATOM 1435 N N . SER A 1 184 ? 3.767 7.704 -12.075 1.00 98.06 184 SER A N 1
ATOM 1436 C CA . SER A 1 184 ? 2.656 7.264 -11.213 1.00 98.06 184 SER A CA 1
ATOM 1437 C C . SER A 1 184 ? 2.413 8.248 -10.057 1.00 98.06 184 SER A C 1
ATOM 1439 O O . SER A 1 184 ? 1.286 8.707 -9.839 1.00 98.06 184 SER A O 1
ATOM 1441 N N . MET A 1 185 ? 3.478 8.665 -9.360 1.00 97.44 185 MET A N 1
ATOM 1442 C CA . MET A 1 185 ? 3.392 9.656 -8.283 1.00 97.44 185 MET A CA 1
ATOM 1443 C C . MET A 1 185 ? 2.924 11.026 -8.782 1.00 97.44 185 MET A C 1
ATOM 1445 O O . MET A 1 185 ? 2.061 11.655 -8.162 1.00 97.44 185 MET A O 1
ATOM 1449 N N . ALA A 1 186 ? 3.450 11.494 -9.915 1.00 96.94 186 ALA A N 1
ATOM 1450 C CA . ALA A 1 186 ? 3.037 12.748 -10.537 1.00 96.94 186 ALA A CA 1
ATOM 1451 C C . ALA A 1 186 ? 1.560 12.718 -10.952 1.00 96.94 186 ALA A C 1
ATOM 1453 O O . ALA A 1 186 ? 0.893 13.746 -10.862 1.00 96.94 186 ALA A O 1
ATOM 1454 N N . ALA A 1 187 ? 1.023 11.551 -11.315 1.00 97.75 187 ALA A N 1
ATOM 1455 C CA . ALA A 1 187 ? -0.398 11.340 -11.580 1.00 97.75 187 ALA A CA 1
ATOM 1456 C C . ALA A 1 187 ? -1.253 11.158 -10.308 1.00 97.75 187 ALA A C 1
ATOM 1458 O O . ALA A 1 187 ? -2.438 10.865 -10.419 1.00 97.75 187 ALA A O 1
ATOM 1459 N N . ASN A 1 188 ? -0.683 11.324 -9.105 1.00 97.75 188 ASN A N 1
ATOM 1460 C CA . ASN A 1 188 ? -1.355 11.108 -7.818 1.00 97.75 188 ASN A CA 1
ATOM 1461 C C . ASN A 1 188 ? -1.986 9.706 -7.679 1.00 97.75 188 ASN A C 1
ATOM 1463 O O . ASN A 1 188 ? -2.996 9.539 -6.992 1.00 97.75 188 ASN A O 1
ATOM 1467 N N . ASN A 1 189 ? -1.392 8.706 -8.330 1.00 98.75 189 ASN A N 1
ATOM 1468 C CA . ASN A 1 189 ? -1.916 7.351 -8.367 1.00 98.75 189 ASN A CA 1
ATOM 1469 C C . ASN A 1 189 ? -1.643 6.601 -7.059 1.00 98.75 189 ASN A C 1
ATOM 1471 O O . ASN A 1 189 ? -0.509 6.539 -6.588 1.00 98.75 189 ASN A O 1
ATOM 1475 N N . THR A 1 190 ? -2.686 6.004 -6.486 1.00 98.81 190 THR A N 1
ATOM 1476 C CA . THR A 1 190 ? -2.541 5.053 -5.381 1.00 98.81 190 THR A CA 1
ATOM 1477 C C . THR A 1 190 ? -2.117 3.708 -5.960 1.00 98.81 190 THR A C 1
ATOM 1479 O O . THR A 1 190 ? -2.816 3.152 -6.804 1.00 98.81 190 THR A O 1
ATOM 1482 N N . SER A 1 191 ? -0.966 3.191 -5.533 1.00 98.19 191 SER A N 1
ATOM 1483 C CA . SER A 1 191 ? -0.336 2.013 -6.143 1.00 98.19 191 SER A CA 1
ATOM 1484 C C . SER A 1 191 ? 0.341 1.119 -5.105 1.00 98.19 191 SER A C 1
ATOM 1486 O O . SER A 1 191 ? 0.544 1.532 -3.966 1.00 98.19 191 SER A O 1
ATOM 1488 N N . ALA A 1 192 ? 0.669 -0.121 -5.477 1.00 98.50 192 ALA A N 1
ATOM 1489 C CA . ALA A 1 192 ? 1.295 -1.089 -4.574 1.00 98.50 192 ALA A CA 1
ATOM 1490 C C . ALA A 1 192 ? 2.489 -1.804 -5.206 1.00 98.50 192 ALA A C 1
ATOM 1492 O O . ALA A 1 192 ? 3.628 -1.502 -4.871 1.00 98.50 192 ALA A O 1
ATOM 1493 N N . PHE A 1 193 ? 2.288 -2.751 -6.118 1.00 98.50 193 PHE A N 1
ATOM 1494 C CA . PHE A 1 193 ? 3.425 -3.428 -6.731 1.00 98.50 193 PHE A CA 1
ATOM 1495 C C . PHE A 1 193 ? 4.201 -2.501 -7.680 1.00 98.50 193 PHE A C 1
ATOM 1497 O O . PHE A 1 193 ? 3.634 -1.893 -8.583 1.00 98.50 193 PHE A O 1
ATOM 1504 N N . ASN A 1 194 ? 5.519 -2.447 -7.494 1.00 97.12 194 ASN A N 1
ATOM 1505 C CA . ASN A 1 194 ? 6.483 -1.940 -8.466 1.00 97.12 194 ASN A CA 1
ATOM 1506 C C . ASN A 1 194 ? 7.801 -2.677 -8.222 1.00 97.12 194 ASN A C 1
ATOM 1508 O O . ASN A 1 194 ? 8.408 -2.527 -7.156 1.00 97.12 194 ASN A O 1
ATOM 1512 N N . GLY A 1 195 ? 8.242 -3.480 -9.191 1.00 95.81 195 GLY A N 1
ATOM 1513 C CA . GLY A 1 195 ? 9.429 -4.325 -9.093 1.00 95.81 195 GLY A CA 1
ATOM 1514 C C . GLY A 1 195 ? 10.758 -3.574 -9.162 1.00 95.81 195 GLY A C 1
ATOM 1515 O O . GLY A 1 195 ? 11.707 -4.064 -9.760 1.00 95.81 195 GLY A O 1
ATOM 1516 N N . ARG A 1 196 ? 10.852 -2.407 -8.519 1.00 92.75 196 ARG A N 1
ATOM 1517 C CA . ARG A 1 196 ? 12.037 -1.548 -8.473 1.00 92.75 196 ARG A CA 1
ATOM 1518 C C . ARG A 1 196 ? 12.857 -1.705 -7.195 1.00 92.75 196 ARG A C 1
ATOM 1520 O O . ARG A 1 196 ? 12.368 -2.031 -6.106 1.00 92.75 196 ARG A O 1
ATOM 1527 N N . ARG A 1 197 ? 14.138 -1.359 -7.297 1.00 88.88 197 ARG A N 1
ATOM 1528 C CA . ARG A 1 197 ? 15.002 -1.140 -6.130 1.00 88.88 197 ARG A CA 1
ATOM 1529 C C . ARG A 1 197 ? 14.657 0.182 -5.440 1.00 88.88 197 ARG A C 1
ATOM 1531 O O . ARG A 1 197 ? 13.993 1.058 -5.991 1.00 88.88 197 ARG A O 1
ATOM 1538 N N . GLN A 1 198 ? 15.099 0.324 -4.196 1.00 81.69 198 GLN A N 1
ATOM 1539 C CA . GLN A 1 198 ? 15.056 1.608 -3.495 1.00 81.69 198 GLN A CA 1
ATOM 1540 C C . GLN A 1 198 ? 15.940 2.632 -4.219 1.00 81.69 198 GLN A C 1
ATOM 1542 O O . GLN A 1 198 ? 16.890 2.247 -4.896 1.00 81.69 198 GLN A O 1
ATOM 1547 N N . ALA A 1 199 ? 15.712 3.930 -4.000 1.00 70.19 199 ALA A N 1
ATOM 1548 C CA . ALA A 1 199 ? 16.499 5.002 -4.628 1.00 70.19 199 ALA A CA 1
ATOM 1549 C C . ALA A 1 199 ? 18.021 4.878 -4.390 1.00 70.19 199 ALA A C 1
ATOM 1551 O O . ALA A 1 199 ? 18.822 5.297 -5.218 1.00 70.19 199 ALA A O 1
ATOM 1552 N N . SER A 1 200 ? 18.439 4.256 -3.280 1.00 65.44 200 SER A N 1
ATOM 1553 C CA . SER A 1 200 ? 19.854 3.978 -2.988 1.00 65.44 200 SER A CA 1
ATOM 1554 C C . SER A 1 200 ? 20.446 2.795 -3.771 1.00 65.44 200 SER A C 1
ATOM 1556 O O . SER A 1 200 ? 21.634 2.520 -3.627 1.00 65.44 200 SER A O 1
ATOM 1558 N N . GLN A 1 201 ? 19.632 2.068 -4.545 1.00 71.62 201 GLN A N 1
ATOM 1559 C CA . GLN A 1 201 ? 19.940 0.867 -5.339 1.00 71.62 201 GLN A CA 1
ATOM 1560 C C . GLN A 1 201 ? 20.471 -0.351 -4.552 1.00 71.62 201 GLN A C 1
ATOM 1562 O O . GLN A 1 201 ? 20.612 -1.442 -5.103 1.00 71.62 201 GLN A O 1
ATOM 1567 N N . LYS A 1 202 ? 20.705 -0.226 -3.240 1.00 74.31 202 LYS A N 1
ATOM 1568 C CA . LYS A 1 202 ? 21.297 -1.293 -2.410 1.00 74.31 202 LYS A CA 1
ATOM 1569 C C . LYS A 1 202 ? 20.339 -2.441 -2.091 1.00 74.31 202 LYS A C 1
ATOM 1571 O O . LYS A 1 202 ? 20.789 -3.560 -1.877 1.00 74.31 202 LYS A O 1
ATOM 1576 N N . ALA A 1 203 ? 19.037 -2.173 -2.042 1.00 85.25 203 ALA A N 1
ATOM 1577 C CA . ALA A 1 203 ? 18.021 -3.143 -1.643 1.00 85.25 203 ALA A CA 1
ATOM 1578 C C . ALA A 1 203 ? 16.744 -2.984 -2.471 1.00 85.25 203 ALA A C 1
ATOM 1580 O O . ALA A 1 203 ? 16.443 -1.895 -2.968 1.00 85.25 203 ALA A O 1
ATOM 1581 N N . TRP A 1 204 ? 15.981 -4.069 -2.584 1.00 93.06 204 TRP A N 1
ATOM 1582 C CA . TRP A 1 204 ? 14.639 -4.043 -3.153 1.00 93.06 204 TRP A CA 1
ATOM 1583 C C . TRP A 1 204 ? 13.709 -3.142 -2.329 1.00 93.06 204 TRP A C 1
ATOM 1585 O O . TRP A 1 204 ? 13.800 -3.075 -1.096 1.00 93.06 204 TRP A O 1
ATOM 1595 N N . SER A 1 205 ? 12.830 -2.411 -3.015 1.00 94.75 205 SER A N 1
ATOM 1596 C CA . SER A 1 205 ? 11.713 -1.733 -2.355 1.00 94.75 205 SER A CA 1
ATOM 1597 C C . SER A 1 205 ? 10.720 -2.774 -1.838 1.00 94.75 205 SER A C 1
ATOM 1599 O O . SER A 1 205 ? 10.620 -3.854 -2.411 1.00 94.75 205 SER A O 1
ATOM 1601 N N . LYS A 1 206 ? 9.939 -2.469 -0.795 1.00 97.12 206 LYS A N 1
ATOM 1602 C CA . LYS A 1 206 ? 8.842 -3.366 -0.379 1.00 97.12 206 LYS A CA 1
ATOM 1603 C C . LYS A 1 206 ? 7.701 -3.424 -1.394 1.00 97.12 206 LYS A C 1
ATOM 1605 O O . LYS A 1 206 ? 7.002 -4.433 -1.452 1.00 97.12 206 LYS A O 1
ATOM 1610 N N . HIS A 1 207 ? 7.597 -2.412 -2.252 1.00 97.88 207 HIS A N 1
ATOM 1611 C CA . HIS A 1 207 ? 6.758 -2.453 -3.448 1.00 97.88 207 HIS A CA 1
ATOM 1612 C C . HIS A 1 207 ? 7.149 -3.610 -4.379 1.00 97.88 207 HIS A C 1
ATOM 1614 O O . HIS A 1 207 ? 6.272 -4.265 -4.930 1.00 97.88 207 HIS A O 1
ATOM 1620 N N . ALA A 1 208 ? 8.439 -3.962 -4.467 1.00 97.69 208 ALA A N 1
ATOM 1621 C CA . ALA A 1 208 ? 8.903 -5.078 -5.298 1.00 97.69 208 ALA A CA 1
ATOM 1622 C C . ALA A 1 208 ? 8.532 -6.457 -4.734 1.00 97.69 208 ALA A C 1
ATOM 1624 O O . ALA A 1 208 ? 8.669 -7.457 -5.430 1.00 97.69 208 ALA A O 1
ATOM 1625 N N . TYR A 1 209 ? 8.071 -6.511 -3.482 1.00 98.38 209 TYR A N 1
ATOM 1626 C CA . TYR A 1 209 ? 7.508 -7.710 -2.868 1.00 98.38 209 TYR A CA 1
ATOM 1627 C C . TYR A 1 209 ? 5.978 -7.751 -2.980 1.00 98.38 209 TYR A C 1
ATOM 1629 O O . TYR A 1 209 ? 5.387 -8.736 -2.562 1.00 98.38 209 TYR A O 1
ATOM 1637 N N . GLY A 1 210 ? 5.328 -6.680 -3.458 1.00 98.38 210 GLY A N 1
ATOM 1638 C CA . GLY A 1 210 ? 3.872 -6.534 -3.390 1.00 98.38 210 GLY A CA 1
ATOM 1639 C C . GLY A 1 210 ? 3.346 -6.404 -1.954 1.00 98.38 210 GLY A C 1
ATOM 1640 O O . GLY A 1 210 ? 2.237 -6.845 -1.686 1.00 98.38 210 GLY A O 1
ATOM 1641 N N . MET A 1 211 ? 4.151 -5.850 -1.031 1.00 98.50 211 MET A N 1
ATOM 1642 C CA . MET A 1 211 ? 3.881 -5.799 0.423 1.00 98.50 211 MET A CA 1
ATOM 1643 C C . MET A 1 211 ? 3.794 -4.365 0.987 1.00 98.50 211 MET A C 1
ATOM 1645 O O . MET A 1 211 ? 3.998 -4.140 2.187 1.00 98.50 211 MET A O 1
ATOM 1649 N N . ALA A 1 212 ? 3.571 -3.383 0.115 1.00 98.56 212 ALA A N 1
ATOM 1650 C CA . ALA A 1 212 ? 3.448 -1.967 0.451 1.00 98.56 212 ALA A CA 1
ATOM 1651 C C . ALA A 1 212 ? 2.415 -1.289 -0.457 1.00 98.56 212 ALA A C 1
ATOM 1653 O O . ALA A 1 212 ? 2.161 -1.777 -1.556 1.00 98.56 212 ALA A O 1
ATOM 1654 N N . ILE A 1 213 ? 1.840 -0.185 0.016 1.00 98.69 213 ILE A N 1
ATOM 1655 C CA . ILE A 1 213 ? 0.880 0.658 -0.699 1.00 98.69 213 ILE A CA 1
ATOM 1656 C C . ILE A 1 213 ? 1.306 2.117 -0.523 1.00 98.69 213 ILE A C 1
ATOM 1658 O O . ILE A 1 213 ? 1.542 2.557 0.602 1.00 98.69 213 ILE A O 1
ATOM 1662 N N . ASP A 1 214 ? 1.328 2.859 -1.624 1.00 98.62 214 ASP A N 1
ATOM 1663 C CA . ASP A 1 214 ? 1.419 4.314 -1.651 1.00 98.62 214 ASP A CA 1
ATOM 1664 C C . ASP A 1 214 ? 0.034 4.908 -1.900 1.00 98.62 214 ASP A C 1
ATOM 1666 O O . ASP A 1 214 ? -0.630 4.546 -2.871 1.00 98.62 214 ASP A O 1
ATOM 1670 N N . ILE A 1 215 ? -0.415 5.819 -1.031 1.00 98.56 215 ILE A N 1
ATOM 1671 C CA . ILE A 1 215 ? -1.750 6.436 -1.099 1.00 98.56 215 ILE A CA 1
ATOM 1672 C C . ILE A 1 215 ? -1.641 7.911 -1.477 1.00 98.56 215 ILE A C 1
ATOM 1674 O O . ILE A 1 215 ? -1.050 8.696 -0.734 1.00 98.56 215 ILE A O 1
ATOM 1678 N N . ASN A 1 216 ? -2.301 8.308 -2.571 1.00 98.19 216 ASN A N 1
ATOM 1679 C CA . ASN A 1 216 ? -2.366 9.689 -3.073 1.00 98.19 216 ASN A CA 1
ATOM 1680 C C . ASN A 1 216 ? -1.015 10.447 -2.956 1.00 98.19 216 ASN A C 1
ATOM 1682 O O . ASN A 1 216 ? -0.915 11.382 -2.148 1.00 98.19 216 ASN A O 1
ATOM 1686 N N . PRO A 1 217 ? 0.019 10.078 -3.735 1.00 97.19 217 PRO A N 1
ATOM 1687 C CA . PRO A 1 217 ? 1.362 10.664 -3.674 1.00 97.19 217 PRO A CA 1
ATOM 1688 C C . PRO A 1 217 ? 1.416 12.195 -3.651 1.00 97.19 217 PRO A C 1
ATOM 1690 O O . PRO A 1 217 ? 2.209 12.781 -2.915 1.00 97.19 217 PRO A O 1
ATOM 1693 N N . GLN A 1 218 ? 0.528 12.884 -4.378 1.00 95.81 218 GLN A N 1
ATOM 1694 C CA . GLN A 1 218 ? 0.493 14.344 -4.319 1.00 95.81 218 GLN A CA 1
ATOM 1695 C C . GLN A 1 218 ? 0.031 14.843 -2.942 1.00 95.81 218 GLN A C 1
ATOM 1697 O O . GLN A 1 218 ? 0.614 15.780 -2.392 1.00 95.81 218 GLN A O 1
ATOM 1702 N N . GLN A 1 219 ? -0.984 14.207 -2.348 1.00 95.62 219 GLN A N 1
ATOM 1703 C CA . GLN A 1 219 ? -1.486 14.574 -1.019 1.00 95.62 219 GLN A CA 1
ATOM 1704 C C . GLN A 1 219 ? -0.543 14.161 0.110 1.00 95.62 219 GLN A C 1
ATOM 1706 O O . GLN A 1 219 ? -0.524 14.806 1.172 1.00 95.62 219 GLN A O 1
ATOM 1711 N N . ASN A 1 220 ? 0.250 13.118 -0.121 1.00 96.75 220 ASN A N 1
ATOM 1712 C CA . ASN A 1 220 ? 1.151 12.500 0.839 1.00 96.75 220 ASN A CA 1
ATOM 1713 C C . ASN A 1 220 ? 2.578 12.423 0.269 1.00 96.75 220 ASN A C 1
ATOM 1715 O O . ASN A 1 220 ? 3.091 11.335 0.044 1.00 96.75 220 ASN A O 1
ATOM 1719 N N . PRO A 1 221 ? 3.251 13.566 0.059 1.00 95.44 221 PRO A N 1
ATOM 1720 C CA . PRO A 1 221 ? 4.498 13.575 -0.690 1.00 95.44 221 PRO A CA 1
ATOM 1721 C C . PRO A 1 221 ? 5.657 12.913 0.057 1.00 95.44 221 PRO A C 1
ATOM 1723 O O . PRO A 1 221 ? 5.783 13.004 1.280 1.00 95.44 221 PRO A O 1
ATOM 1726 N N . TYR A 1 222 ? 6.577 12.343 -0.704 1.00 94.62 222 TYR A N 1
ATOM 1727 C CA . TYR A 1 222 ? 7.899 11.964 -0.239 1.00 94.62 222 TYR A CA 1
ATOM 1728 C C . TYR A 1 222 ? 8.758 13.212 0.009 1.00 94.62 222 TYR A C 1
ATOM 1730 O O . TYR A 1 222 ? 8.802 14.148 -0.795 1.00 94.62 222 TYR A O 1
ATOM 1738 N N . ARG A 1 223 ? 9.480 13.231 1.130 1.00 94.88 223 ARG A N 1
ATOM 1739 C CA . ARG A 1 223 ? 10.342 14.336 1.555 1.00 94.88 223 ARG A CA 1
ATOM 1740 C C . ARG A 1 223 ? 11.722 13.827 1.946 1.00 94.88 223 ARG A C 1
ATOM 1742 O O . ARG A 1 223 ? 11.898 13.178 2.976 1.00 94.88 223 ARG A O 1
ATOM 1749 N N . PHE A 1 224 ? 12.734 14.237 1.194 1.00 93.62 224 PHE A N 1
ATOM 1750 C CA . PHE A 1 224 ? 14.133 13.913 1.457 1.00 93.62 224 PHE A CA 1
ATOM 1751 C C . PHE A 1 224 ? 14.932 15.168 1.790 1.00 93.62 224 PHE A C 1
ATOM 1753 O O . PHE A 1 224 ? 14.827 16.182 1.106 1.00 93.62 224 PHE A O 1
ATOM 1760 N N . ARG A 1 225 ? 15.753 15.105 2.837 1.00 94.69 225 ARG A N 1
ATOM 1761 C CA . ARG A 1 225 ? 16.733 16.140 3.170 1.00 94.69 225 ARG A CA 1
ATOM 1762 C C . ARG A 1 225 ? 18.134 15.610 2.895 1.00 94.69 225 ARG A C 1
ATOM 1764 O O . ARG A 1 225 ? 18.530 14.601 3.480 1.00 94.69 225 ARG A O 1
ATOM 1771 N N . ASP A 1 226 ? 18.878 16.289 2.028 1.00 93.62 226 ASP A N 1
ATOM 1772 C CA . ASP A 1 226 ? 20.259 15.917 1.733 1.00 93.62 226 ASP A CA 1
ATOM 1773 C C . ASP A 1 226 ? 21.237 16.365 2.836 1.00 93.62 226 ASP A C 1
ATOM 1775 O O . ASP A 1 226 ? 20.869 17.032 3.809 1.00 93.62 226 ASP A O 1
ATOM 1779 N N . LYS A 1 227 ? 22.509 15.973 2.694 1.00 94.00 227 LYS A N 1
ATOM 1780 C CA . LYS A 1 227 ? 23.581 16.288 3.652 1.00 94.00 227 LYS A CA 1
ATOM 1781 C C . LYS A 1 227 ? 23.855 17.791 3.810 1.00 94.00 227 LYS A C 1
ATOM 1783 O O . LYS A 1 227 ? 24.415 18.186 4.825 1.00 94.00 227 LYS A O 1
ATOM 1788 N N . ASN A 1 228 ? 23.451 18.609 2.837 1.00 94.81 228 ASN A N 1
ATOM 1789 C CA . ASN A 1 228 ? 23.612 20.062 2.854 1.00 94.81 228 ASN A CA 1
ATOM 1790 C C . ASN A 1 228 ? 22.361 20.765 3.413 1.00 94.81 228 ASN A C 1
ATOM 1792 O O . ASN A 1 228 ? 22.284 21.989 3.411 1.00 94.81 228 ASN A O 1
ATOM 1796 N N . GLY A 1 229 ? 21.362 20.002 3.872 1.00 92.81 229 GLY A N 1
ATOM 1797 C CA . GLY A 1 229 ? 20.114 20.529 4.414 1.00 92.81 229 GLY A CA 1
ATOM 1798 C C . GLY A 1 229 ? 19.069 20.885 3.357 1.00 92.81 229 GLY A C 1
ATOM 1799 O O . GLY A 1 229 ? 17.969 21.299 3.729 1.00 92.81 229 GLY A O 1
ATOM 1800 N N . ARG A 1 230 ? 19.348 20.686 2.061 1.00 93.81 230 ARG A N 1
ATOM 1801 C CA . ARG A 1 230 ? 18.379 20.966 0.998 1.00 93.81 230 ARG A CA 1
ATOM 1802 C C . ARG A 1 230 ? 17.270 19.923 1.035 1.00 93.81 230 ARG A C 1
ATOM 1804 O O . ARG A 1 230 ? 17.522 18.718 1.103 1.00 93.81 230 ARG A O 1
ATOM 1811 N N . VAL A 1 231 ? 16.031 20.400 0.995 1.00 92.88 231 VAL A N 1
ATOM 1812 C CA . VAL A 1 231 ? 14.832 19.561 1.018 1.00 92.88 231 VAL A CA 1
ATOM 1813 C C . VAL A 1 231 ? 14.332 19.365 -0.406 1.00 92.88 231 VAL A C 1
ATOM 1815 O O . VAL A 1 231 ? 14.118 20.331 -1.129 1.00 92.88 231 VAL A O 1
ATOM 1818 N N . THR A 1 232 ? 14.141 18.108 -0.792 1.00 94.19 232 THR A N 1
ATOM 1819 C CA . THR A 1 232 ? 13.492 17.694 -2.038 1.00 94.19 232 THR A CA 1
ATOM 1820 C C . THR A 1 232 ? 12.134 17.093 -1.699 1.00 94.19 232 THR A C 1
ATOM 1822 O O . THR A 1 232 ? 12.032 16.281 -0.775 1.00 94.19 232 THR A O 1
ATOM 1825 N N . ILE A 1 233 ? 11.106 17.510 -2.434 1.00 95.06 233 ILE A N 1
ATOM 1826 C CA . ILE A 1 233 ? 9.737 17.005 -2.325 1.00 95.06 233 ILE A CA 1
ATOM 1827 C C . ILE A 1 233 ? 9.396 16.289 -3.629 1.00 95.06 233 ILE A C 1
ATOM 1829 O O . ILE A 1 233 ? 9.645 16.843 -4.699 1.00 95.06 233 ILE A O 1
ATOM 1833 N N . SER A 1 234 ? 8.842 15.084 -3.526 1.00 94.00 234 SER A N 1
ATOM 1834 C CA . SER A 1 234 ? 8.325 14.321 -4.660 1.00 94.00 234 SER A CA 1
ATOM 1835 C C . SER A 1 234 ? 6.880 13.887 -4.374 1.00 94.00 234 SER A C 1
ATOM 1837 O O . SER A 1 234 ? 6.628 13.392 -3.275 1.00 94.00 234 SER A O 1
ATOM 1839 N N . PRO A 1 235 ? 5.928 14.090 -5.299 1.00 94.75 235 PRO A N 1
ATOM 1840 C CA . PRO A 1 235 ? 6.105 14.764 -6.585 1.00 94.75 235 PRO A CA 1
ATOM 1841 C C . PRO A 1 235 ? 6.329 16.291 -6.409 1.00 94.75 235 PRO A C 1
ATOM 1843 O O . PRO A 1 235 ? 5.848 16.875 -5.430 1.00 94.75 235 PRO A O 1
ATOM 1846 N N . PRO A 1 236 ? 7.070 16.977 -7.308 1.00 92.88 236 PRO A N 1
ATOM 1847 C CA . PRO A 1 236 ? 7.434 18.393 -7.137 1.00 92.88 236 PRO A CA 1
ATOM 1848 C C . PRO A 1 236 ? 6.241 19.345 -6.969 1.00 92.88 236 PRO A C 1
ATOM 1850 O O . PRO A 1 236 ? 6.336 20.347 -6.259 1.00 92.88 236 PRO A O 1
ATOM 1853 N N . GLN A 1 237 ? 5.100 19.015 -7.575 1.00 91.00 237 GLN A N 1
ATOM 1854 C CA . GLN A 1 237 ? 3.860 19.792 -7.507 1.00 91.00 237 GLN A CA 1
ATOM 1855 C C . GLN A 1 237 ? 3.299 19.873 -6.075 1.00 91.00 237 GLN A C 1
ATOM 1857 O O . GLN A 1 237 ? 2.582 20.815 -5.744 1.00 91.00 237 GLN A O 1
ATOM 1862 N N . SER A 1 238 ? 3.669 18.941 -5.191 1.00 90.62 238 SER A N 1
ATOM 1863 C CA . SER A 1 238 ? 3.256 18.944 -3.783 1.00 90.62 238 SER A CA 1
ATOM 1864 C C . SER A 1 238 ? 4.005 19.953 -2.915 1.00 90.62 238 SER A C 1
ATOM 1866 O O . SER A 1 238 ? 3.568 20.235 -1.795 1.00 90.62 238 SER A O 1
ATOM 1868 N N . ALA A 1 239 ? 5.132 20.495 -3.392 1.00 83.19 239 ALA A N 1
ATOM 1869 C CA . ALA A 1 239 ? 6.056 21.288 -2.582 1.00 83.19 239 ALA A CA 1
ATOM 1870 C C . ALA A 1 239 ? 5.431 22.567 -1.997 1.00 83.19 239 ALA A C 1
ATOM 1872 O O . ALA A 1 239 ? 5.781 22.960 -0.883 1.00 83.19 239 ALA A O 1
ATOM 1873 N N . THR A 1 240 ? 4.501 23.196 -2.719 1.00 75.06 240 THR A N 1
ATOM 1874 C CA . THR A 1 240 ? 3.976 24.534 -2.402 1.00 75.06 240 THR A CA 1
ATOM 1875 C C . THR A 1 2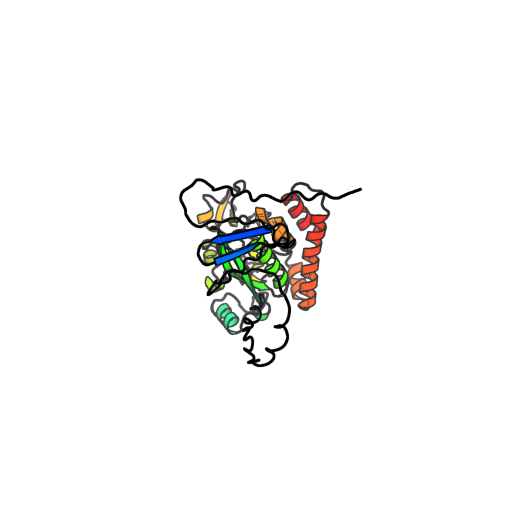40 ? 2.796 24.526 -1.431 1.00 75.06 240 THR A C 1
ATOM 1877 O O . THR A 1 240 ? 2.693 25.430 -0.608 1.00 75.06 240 THR A O 1
ATOM 1880 N N . ALA A 1 241 ? 1.922 23.515 -1.489 1.00 74.25 241 ALA A N 1
ATOM 1881 C CA . ALA A 1 241 ? 0.663 23.503 -0.730 1.00 74.25 241 ALA A CA 1
ATOM 1882 C C . ALA A 1 241 ? 0.470 22.269 0.168 1.00 74.25 241 ALA A C 1
ATOM 1884 O O . ALA A 1 241 ? -0.325 22.303 1.111 1.00 74.25 241 ALA A O 1
ATOM 1885 N N . LEU A 1 242 ? 1.186 21.170 -0.098 1.00 79.38 242 LEU A N 1
ATOM 1886 C CA . LEU A 1 242 ? 0.876 19.849 0.466 1.00 79.38 242 LEU A CA 1
ATOM 1887 C C . LEU A 1 242 ? 1.950 19.353 1.454 1.00 79.38 242 LEU A C 1
ATOM 1889 O O . LEU A 1 242 ? 1.845 18.260 2.014 1.00 79.38 242 LEU A O 1
ATOM 1893 N N . THR A 1 243 ? 2.950 20.180 1.755 1.00 80.81 243 THR A N 1
ATOM 1894 C CA . THR A 1 243 ? 4.020 19.864 2.716 1.00 80.81 243 THR A CA 1
ATOM 1895 C C . THR A 1 243 ? 3.659 20.201 4.163 1.00 80.81 243 THR A C 1
ATOM 1897 O O . THR A 1 243 ? 4.114 19.503 5.069 1.00 80.81 243 THR A O 1
ATOM 1900 N N . ASN A 1 244 ? 2.795 21.197 4.406 1.00 84.25 244 ASN A N 1
ATOM 1901 C CA . ASN A 1 244 ? 2.268 21.451 5.747 1.00 84.25 244 ASN A CA 1
ATOM 1902 C C . ASN A 1 244 ? 1.293 20.325 6.146 1.00 84.25 244 ASN A C 1
ATOM 1904 O O . ASN A 1 244 ? 0.231 20.151 5.534 1.00 84.25 244 ASN A O 1
ATOM 1908 N N . ARG A 1 245 ? 1.667 19.541 7.164 1.00 88.44 245 ARG A N 1
ATOM 1909 C CA . ARG A 1 245 ? 0.851 18.431 7.682 1.00 88.44 245 ARG A CA 1
ATOM 1910 C C . ARG A 1 245 ? -0.182 18.870 8.721 1.00 88.44 245 ARG A C 1
ATOM 1912 O O . ARG A 1 245 ? -1.068 18.071 9.010 1.00 88.44 245 ARG A O 1
ATOM 1919 N N . GLU A 1 246 ? -0.133 20.102 9.224 1.00 85.50 246 GLU A N 1
ATOM 1920 C CA . GLU A 1 246 ? -1.169 20.657 10.113 1.00 85.50 246 GLU A CA 1
ATOM 1921 C C . GLU A 1 246 ? -2.457 20.976 9.347 1.00 85.50 246 GLU A C 1
ATOM 1923 O O . GLU A 1 246 ? -3.553 20.869 9.890 1.00 85.50 246 GLU A O 1
ATOM 1928 N N . ASN A 1 247 ? -2.343 21.266 8.047 1.00 84.56 247 ASN A N 1
ATOM 1929 C CA . ASN A 1 247 ? -3.498 21.465 7.181 1.00 84.56 247 ASN A CA 1
ATOM 1930 C C . ASN A 1 247 ? -4.311 20.166 7.079 1.00 84.56 247 ASN A C 1
ATOM 1932 O O . ASN A 1 247 ? -3.833 19.140 6.564 1.00 84.56 247 ASN A O 1
ATOM 1936 N N . ILE A 1 248 ? -5.553 20.221 7.558 1.00 81.88 248 ILE A N 1
ATOM 1937 C CA . ILE A 1 248 ? -6.545 19.167 7.365 1.00 81.88 248 ILE A CA 1
ATOM 1938 C C . ILE A 1 248 ? -7.043 19.271 5.927 1.00 81.88 248 ILE A C 1
ATOM 1940 O O . ILE A 1 248 ? -7.545 20.306 5.501 1.00 81.88 248 ILE A O 1
ATOM 1944 N N . ARG A 1 249 ? -6.873 18.191 5.171 1.00 89.06 249 ARG A N 1
ATOM 1945 C CA . ARG A 1 249 ? -7.344 18.075 3.794 1.00 89.06 249 ARG A CA 1
ATOM 1946 C C . ARG A 1 249 ? -7.673 16.624 3.497 1.00 89.06 249 ARG A C 1
ATOM 1948 O O . ARG A 1 249 ? -7.121 15.709 4.114 1.00 89.06 249 ARG A O 1
ATOM 1955 N N . HIS A 1 250 ? -8.565 16.449 2.541 1.00 92.88 250 HIS A N 1
ATOM 1956 C CA . HIS A 1 250 ? -8.968 15.150 2.046 1.00 92.88 250 HIS A CA 1
ATOM 1957 C C . HIS A 1 250 ? -7.794 14.392 1.406 1.00 92.88 250 HIS A C 1
ATOM 1959 O O . HIS A 1 250 ? -6.856 14.997 0.889 1.00 92.88 250 HIS A O 1
ATOM 1965 N N . GLY A 1 251 ? -7.839 13.060 1.464 1.00 94.62 251 GLY A N 1
ATOM 1966 C CA . GLY A 1 251 ? -6.836 12.193 0.842 1.00 94.62 251 GLY A CA 1
ATOM 1967 C C . GLY A 1 251 ? -5.516 12.051 1.612 1.00 94.62 251 GLY A C 1
ATOM 1968 O O . GLY A 1 251 ? -4.607 11.383 1.117 1.00 94.62 251 GLY A O 1
ATOM 1969 N N . LYS A 1 252 ? -5.389 12.641 2.811 1.00 95.06 252 LYS A N 1
ATOM 1970 C CA . LYS A 1 252 ? -4.235 12.427 3.699 1.00 95.06 252 LYS A CA 1
ATOM 1971 C C . LYS A 1 252 ? -4.312 11.072 4.386 1.00 95.06 252 LYS A C 1
ATOM 1973 O O . LYS A 1 252 ? -5.302 10.780 5.044 1.00 95.06 252 LYS A O 1
ATOM 1978 N N . ILE A 1 253 ? -3.244 10.287 4.323 1.00 95.31 253 ILE A N 1
ATOM 1979 C CA . ILE A 1 253 ? -3.235 8.965 4.960 1.00 95.31 253 ILE A CA 1
ATOM 1980 C C . ILE A 1 253 ? -3.375 9.034 6.491 1.00 95.31 253 ILE A C 1
ATOM 1982 O O . ILE A 1 253 ? -3.979 8.143 7.075 1.00 95.31 253 ILE A O 1
ATOM 1986 N N . GLU A 1 254 ? -2.921 10.105 7.160 1.00 93.56 254 GLU A N 1
ATOM 1987 C CA . GLU A 1 254 ? -3.071 10.276 8.616 1.00 93.56 254 GLU A CA 1
ATOM 1988 C C . GLU A 1 254 ? -4.526 10.215 9.051 1.00 93.56 254 GLU A C 1
ATOM 1990 O O . GLU A 1 254 ? -4.809 9.714 10.133 1.00 93.56 254 GLU A O 1
ATOM 1995 N N . THR A 1 255 ? -5.465 10.677 8.222 1.00 94.19 255 THR A N 1
ATOM 1996 C CA . THR A 1 255 ? -6.885 10.647 8.591 1.00 94.19 255 THR A CA 1
ATOM 1997 C C . THR A 1 255 ? -7.451 9.229 8.608 1.00 94.19 255 THR A C 1
ATOM 1999 O O . THR A 1 255 ? -8.530 9.029 9.150 1.00 94.19 255 THR A O 1
ATOM 2002 N N . VAL A 1 256 ? -6.730 8.252 8.046 1.00 96.50 256 VAL A N 1
ATOM 2003 C CA .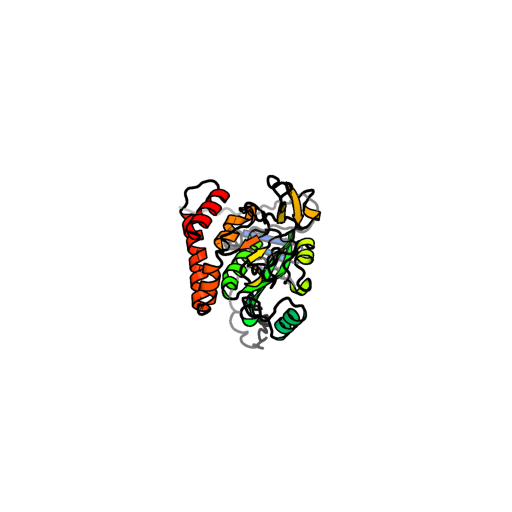 VAL A 1 256 ? -7.124 6.838 7.951 1.00 96.50 256 VAL A CA 1
ATOM 2004 C C . VAL A 1 256 ? -6.042 5.878 8.465 1.00 96.50 256 VAL A C 1
ATOM 2006 O O . VAL A 1 256 ? -6.160 4.673 8.276 1.00 96.50 256 VAL A O 1
ATOM 2009 N N . LEU A 1 257 ? -5.005 6.355 9.166 1.00 96.69 257 LEU A N 1
ATOM 2010 C CA . LEU A 1 257 ? -3.954 5.482 9.716 1.00 96.69 257 LEU A CA 1
ATOM 2011 C C . LEU A 1 257 ? -4.482 4.344 10.604 1.00 96.69 257 LEU A C 1
ATOM 2013 O O . LEU A 1 257 ? -3.991 3.227 10.449 1.00 96.69 257 LEU A O 1
ATOM 2017 N N . PRO A 1 258 ? -5.466 4.558 11.505 1.00 98.19 258 PRO A N 1
ATOM 2018 C CA . PRO A 1 258 ? -6.044 3.459 12.273 1.00 98.19 258 PRO A CA 1
ATOM 2019 C C . PRO A 1 258 ? -6.624 2.348 11.390 1.00 98.19 258 PRO A C 1
ATOM 2021 O O . PRO A 1 258 ? -6.462 1.174 11.711 1.00 98.19 258 PRO A O 1
ATOM 2024 N N . LEU A 1 259 ? -7.240 2.724 10.265 1.00 98.38 259 LEU A N 1
ATOM 2025 C CA . LEU A 1 259 ? -7.809 1.802 9.287 1.00 98.38 259 LEU A CA 1
ATOM 2026 C C . LEU A 1 259 ? -6.715 1.082 8.481 1.00 98.38 259 LEU A C 1
ATOM 2028 O O . LEU A 1 259 ? -6.709 -0.137 8.366 1.00 98.38 259 LEU A O 1
ATOM 2032 N N . VAL A 1 260 ? -5.729 1.819 7.970 1.00 98.62 260 VAL A N 1
ATOM 2033 C CA . VAL A 1 260 ? -4.576 1.230 7.264 1.00 98.62 260 VAL A CA 1
ATOM 2034 C C . VAL A 1 260 ? -3.864 0.207 8.160 1.00 98.62 260 VAL A C 1
ATOM 2036 O O . VAL A 1 260 ? -3.516 -0.894 7.731 1.00 98.62 260 VAL A O 1
ATOM 2039 N N . PHE A 1 261 ? -3.715 0.526 9.446 1.00 98.81 261 PHE A N 1
ATOM 2040 C CA . PHE A 1 261 ? -3.132 -0.384 10.423 1.00 98.81 261 PHE A CA 1
ATOM 2041 C C . PHE A 1 261 ? -4.061 -1.549 10.793 1.00 98.81 261 PHE A C 1
ATOM 2043 O O . PHE A 1 261 ? -3.566 -2.652 11.028 1.00 98.81 261 PHE A O 1
ATOM 2050 N N . SER A 1 262 ? -5.387 -1.373 10.801 1.00 98.69 262 SER A N 1
ATOM 2051 C CA . SER A 1 262 ? -6.315 -2.479 11.076 1.00 98.69 262 SER A CA 1
ATOM 2052 C C . SER A 1 262 ? -6.264 -3.594 10.045 1.00 98.69 262 SER A C 1
ATOM 2054 O O . SER A 1 262 ? -6.653 -4.707 10.388 1.00 98.69 262 SER A O 1
ATOM 2056 N N . HIS A 1 263 ? -5.717 -3.325 8.860 1.00 98.69 263 HIS A N 1
ATOM 2057 C CA . HIS A 1 263 ? -5.464 -4.303 7.800 1.00 98.69 263 HIS A CA 1
ATOM 2058 C C . HIS A 1 263 ? -3.999 -4.750 7.707 1.00 98.69 263 HIS A C 1
ATOM 2060 O O . HIS A 1 263 ? -3.595 -5.383 6.742 1.00 98.69 263 HIS A O 1
ATOM 2066 N N . GLY A 1 264 ? -3.180 -4.458 8.723 1.00 98.56 264 GLY A N 1
ATOM 2067 C CA . GLY A 1 264 ? -1.835 -5.021 8.837 1.00 98.56 264 GLY A CA 1
ATOM 2068 C C . GLY A 1 264 ? -0.735 -4.256 8.098 1.00 98.56 264 GLY A C 1
ATOM 2069 O O . GLY A 1 264 ? 0.377 -4.768 8.011 1.00 98.56 264 GLY A O 1
ATOM 2070 N N . PHE A 1 265 ? -0.967 -3.035 7.612 1.00 98.62 265 PHE A N 1
ATOM 2071 C CA . PHE A 1 265 ? 0.098 -2.154 7.101 1.00 98.62 265 PHE A CA 1
ATOM 2072 C C . PHE A 1 265 ? 0.732 -1.334 8.235 1.00 98.62 265 PHE A C 1
ATOM 2074 O O . PHE A 1 265 ? 0.660 -0.109 8.256 1.00 98.62 265 PHE A O 1
ATOM 2081 N N . LEU A 1 266 ? 1.301 -2.004 9.245 1.00 98.56 266 LEU A N 1
ATOM 2082 C CA . LEU A 1 266 ? 1.610 -1.383 10.545 1.00 98.56 266 LEU A CA 1
ATOM 2083 C C . LEU A 1 266 ? 2.805 -0.422 10.542 1.00 98.56 266 LEU A C 1
ATOM 2085 O O . LEU A 1 266 ? 3.095 0.198 11.568 1.00 98.56 266 LEU A O 1
ATOM 2089 N N . ARG A 1 267 ? 3.533 -0.290 9.433 1.00 97.88 267 ARG A N 1
ATOM 2090 C CA . ARG A 1 267 ? 4.625 0.677 9.307 1.00 97.88 267 ARG A CA 1
ATOM 2091 C C . ARG A 1 267 ? 4.237 1.755 8.314 1.00 97.88 267 ARG A C 1
ATOM 2093 O O . ARG A 1 267 ? 4.010 1.477 7.145 1.00 97.88 267 ARG A O 1
ATOM 2100 N N . TRP A 1 268 ? 4.252 2.995 8.778 1.00 98.06 268 TRP A N 1
ATOM 2101 C CA . TRP A 1 268 ? 3.984 4.163 7.952 1.00 98.06 268 TRP A CA 1
ATOM 2102 C C . TRP A 1 268 ? 5.252 4.999 7.758 1.00 98.06 268 TRP A C 1
ATOM 2104 O O . TRP A 1 268 ? 5.955 5.313 8.726 1.00 98.06 268 TRP A O 1
ATOM 2114 N N . GLY A 1 269 ? 5.547 5.365 6.511 1.00 96.94 269 GLY A N 1
ATOM 2115 C CA . GLY A 1 269 ? 6.740 6.117 6.131 1.00 96.94 269 GLY A CA 1
ATOM 2116 C C . GLY A 1 269 ? 6.772 7.553 6.657 1.00 96.94 269 GLY A C 1
ATOM 2117 O O . GLY A 1 269 ? 7.848 8.135 6.815 1.00 96.94 269 GLY A O 1
ATOM 2118 N N . GLY A 1 270 ? 5.619 8.102 7.049 1.00 95.69 270 GLY A N 1
ATOM 2119 C CA . GLY A 1 270 ? 5.529 9.403 7.710 1.00 95.69 270 GLY A CA 1
ATOM 2120 C C . GLY A 1 270 ? 6.188 9.465 9.096 1.00 95.69 270 GLY A C 1
ATOM 2121 O O . GLY A 1 270 ? 6.459 10.560 9.586 1.00 95.69 270 GLY A O 1
ATOM 2122 N N . GLU A 1 271 ? 6.490 8.319 9.728 1.00 94.81 271 GLU A N 1
ATOM 2123 C CA . GLU A 1 271 ? 7.249 8.260 10.991 1.00 94.81 271 GLU A CA 1
ATOM 2124 C C . GLU A 1 271 ? 8.773 8.126 10.793 1.00 94.81 271 GLU A C 1
ATOM 2126 O O . GLU A 1 271 ? 9.528 8.088 11.772 1.00 94.81 271 GLU A O 1
ATOM 2131 N N . TRP A 1 272 ? 9.261 8.015 9.555 1.00 95.19 272 TRP A N 1
ATOM 2132 C CA . TRP A 1 272 ? 10.694 7.895 9.292 1.00 95.19 272 TRP A CA 1
ATOM 2133 C C . TRP A 1 272 ? 11.429 9.220 9.533 1.00 95.19 272 TRP A C 1
ATOM 2135 O O . TRP A 1 272 ? 10.852 10.302 9.491 1.00 95.19 272 TRP A O 1
ATOM 2145 N N . LYS A 1 273 ? 12.736 9.145 9.820 1.00 92.50 273 LYS A N 1
ATOM 2146 C CA . LYS A 1 273 ? 13.548 10.342 10.115 1.00 92.50 273 LYS A CA 1
ATOM 2147 C C . LYS A 1 273 ? 13.978 11.086 8.852 1.00 92.50 273 LYS A C 1
ATOM 2149 O O . LYS A 1 273 ? 13.919 12.314 8.807 1.00 92.50 273 LYS A O 1
ATOM 2154 N N . ASN A 1 274 ? 14.520 10.347 7.889 1.00 92.00 274 ASN A N 1
ATOM 2155 C CA . ASN A 1 274 ? 14.948 10.838 6.585 1.00 92.00 274 ASN A CA 1
ATOM 2156 C C . ASN A 1 274 ? 15.240 9.631 5.669 1.00 92.00 274 ASN A C 1
ATOM 2158 O O . ASN A 1 274 ? 16.078 8.809 6.051 1.00 92.00 274 ASN A O 1
ATOM 2162 N N . PRO A 1 275 ? 14.618 9.532 4.486 1.00 93.44 275 PRO A N 1
ATOM 2163 C CA . PRO A 1 275 ? 13.493 10.358 4.040 1.00 93.44 275 PRO A CA 1
ATOM 2164 C C . PRO A 1 275 ? 12.252 10.178 4.926 1.00 93.44 275 PRO A C 1
ATOM 2166 O O . PRO A 1 275 ? 12.166 9.218 5.687 1.00 93.44 275 PRO A O 1
ATOM 2169 N N . VAL A 1 276 ? 11.327 11.131 4.849 1.00 95.44 276 VAL A N 1
ATOM 2170 C CA . VAL A 1 276 ? 9.957 10.994 5.359 1.00 95.44 276 VAL A CA 1
ATOM 2171 C C . VAL A 1 276 ? 9.081 10.667 4.161 1.00 95.44 276 VAL A C 1
ATOM 2173 O O . VAL A 1 276 ? 9.101 11.416 3.188 1.00 95.44 276 VAL A O 1
ATOM 2176 N N . ASP A 1 277 ? 8.336 9.573 4.218 1.00 96.06 277 ASP A N 1
ATOM 2177 C CA . ASP A 1 277 ? 7.571 9.074 3.075 1.00 96.06 277 ASP A CA 1
ATOM 2178 C C . ASP A 1 277 ? 6.085 8.999 3.427 1.00 96.06 277 ASP A C 1
ATOM 2180 O O . ASP A 1 277 ? 5.606 8.001 3.961 1.00 96.06 277 ASP A O 1
ATOM 2184 N N . TYR A 1 278 ? 5.360 10.111 3.257 1.00 97.12 278 TYR A N 1
ATOM 2185 C CA . TYR A 1 278 ? 3.994 10.205 3.775 1.00 97.12 278 TYR A CA 1
ATOM 2186 C C . TYR A 1 278 ? 3.022 9.268 3.057 1.00 97.12 278 TYR A C 1
ATOM 2188 O O . TYR A 1 278 ? 2.064 8.841 3.684 1.00 97.12 278 TYR A O 1
ATOM 2196 N N . GLN A 1 279 ? 3.227 8.967 1.780 1.00 97.62 279 GLN A N 1
ATOM 2197 C CA . GLN A 1 279 ? 2.368 8.079 0.983 1.00 97.62 279 GLN A CA 1
ATOM 2198 C C . GLN A 1 279 ? 2.467 6.617 1.421 1.00 97.62 279 GLN A C 1
ATOM 2200 O O . GLN A 1 279 ? 1.476 5.896 1.323 1.00 97.62 279 GLN A O 1
ATOM 2205 N N . HIS A 1 280 ? 3.627 6.223 1.948 1.00 98.19 280 HIS A N 1
ATOM 2206 C CA . HIS A 1 280 ? 4.042 4.832 2.056 1.00 98.19 280 HIS A CA 1
ATOM 2207 C C . HIS A 1 280 ? 3.519 4.145 3.311 1.00 98.19 280 HIS A C 1
ATOM 2209 O O . HIS A 1 280 ? 3.846 4.534 4.438 1.00 98.19 280 HIS A O 1
ATOM 2215 N N . ALA A 1 281 ? 2.782 3.056 3.128 1.00 98.56 281 ALA A N 1
ATOM 2216 C CA . ALA A 1 281 ? 2.424 2.112 4.176 1.00 98.56 281 ALA A CA 1
ATOM 2217 C C . ALA A 1 281 ? 2.894 0.702 3.801 1.00 98.56 281 ALA A C 1
ATOM 2219 O O . ALA A 1 281 ? 2.688 0.225 2.691 1.00 98.56 281 ALA A O 1
ATOM 2220 N N . GLU A 1 282 ? 3.525 0.003 4.738 1.00 98.38 282 GLU A N 1
ATOM 2221 C CA . GLU A 1 282 ? 4.057 -1.344 4.532 1.00 98.38 282 GLU A CA 1
ATOM 2222 C C . GLU A 1 282 ? 3.733 -2.244 5.720 1.00 98.38 282 GLU A C 1
ATOM 2224 O O . GLU A 1 282 ? 3.517 -1.777 6.842 1.00 98.38 282 GLU A O 1
ATOM 2229 N N . ILE A 1 283 ? 3.749 -3.556 5.492 1.00 97.75 283 ILE A N 1
ATOM 2230 C CA . ILE A 1 283 ? 3.330 -4.494 6.532 1.00 97.75 283 ILE A CA 1
ATOM 2231 C C . ILE A 1 283 ? 4.290 -4.530 7.729 1.00 97.75 283 ILE A C 1
ATOM 2233 O O . ILE A 1 283 ? 3.868 -4.329 8.861 1.00 97.75 283 ILE A O 1
ATOM 2237 N N . GLY A 1 284 ? 5.595 -4.733 7.509 1.00 95.81 284 GLY A N 1
ATOM 2238 C CA . GLY A 1 284 ? 6.535 -5.069 8.582 1.00 95.81 284 GLY A CA 1
ATOM 2239 C C . GLY A 1 284 ? 8.012 -5.047 8.175 1.00 95.81 284 GLY A C 1
ATOM 2240 O O . GLY A 1 284 ? 8.441 -4.261 7.329 1.00 95.81 284 GLY A O 1
ATOM 2241 N N . SER A 1 285 ? 8.839 -5.865 8.832 1.00 96.06 285 SER A N 1
ATOM 2242 C CA . SER A 1 285 ? 10.268 -5.997 8.508 1.00 96.06 285 SER A CA 1
ATOM 2243 C C . SER A 1 285 ? 10.491 -6.910 7.294 1.00 96.06 285 SER A C 1
ATOM 2245 O O . SER A 1 285 ? 9.640 -7.734 6.966 1.00 96.06 285 SER A O 1
ATOM 2247 N N . PHE A 1 286 ? 11.657 -6.812 6.643 1.00 95.31 286 PHE A N 1
ATOM 2248 C CA . PHE A 1 286 ? 12.036 -7.777 5.601 1.00 95.31 286 PHE A CA 1
ATOM 2249 C C . PHE A 1 286 ? 12.106 -9.209 6.145 1.00 95.31 286 PHE A C 1
ATOM 2251 O O . PHE A 1 286 ? 11.709 -10.132 5.449 1.00 95.31 286 PHE A O 1
ATOM 2258 N N . THR A 1 287 ? 12.532 -9.399 7.399 1.00 96.69 287 THR A N 1
ATOM 2259 C CA . THR A 1 287 ? 12.510 -10.712 8.063 1.00 96.69 287 THR A CA 1
ATOM 2260 C C . THR A 1 287 ? 11.097 -11.287 8.126 1.00 96.69 287 THR A C 1
ATOM 2262 O O . THR A 1 287 ? 10.904 -12.452 7.802 1.00 96.69 287 THR A O 1
ATOM 2265 N N . PHE A 1 288 ? 10.104 -10.469 8.491 1.00 97.69 288 PHE A N 1
ATOM 2266 C CA . PHE A 1 288 ? 8.707 -10.898 8.529 1.00 97.69 288 PHE A CA 1
ATOM 2267 C C . PHE A 1 288 ? 8.169 -11.221 7.129 1.00 97.69 288 PHE A C 1
ATOM 2269 O O . PHE A 1 288 ? 7.554 -12.261 6.938 1.00 97.69 288 PHE A O 1
ATOM 2276 N N . ILE A 1 289 ? 8.466 -10.380 6.135 1.00 98.19 289 ILE A N 1
ATOM 2277 C CA . ILE A 1 289 ? 8.063 -10.614 4.739 1.00 98.19 289 ILE A CA 1
ATOM 2278 C C . ILE A 1 289 ? 8.669 -11.908 4.193 1.00 98.19 289 ILE A C 1
ATOM 2280 O O . ILE A 1 289 ? 7.951 -12.733 3.639 1.00 98.19 289 ILE A O 1
ATOM 2284 N N . ASN A 1 290 ? 9.970 -12.117 4.390 1.00 97.62 290 ASN A N 1
ATOM 2285 C CA . ASN A 1 290 ? 10.649 -13.330 3.941 1.00 97.62 290 ASN A CA 1
ATOM 2286 C C . ASN A 1 290 ? 10.123 -14.573 4.669 1.00 97.62 290 ASN A C 1
ATOM 2288 O O . ASN A 1 290 ? 10.022 -15.630 4.054 1.00 97.62 290 ASN A O 1
ATOM 2292 N N . HIS A 1 291 ? 9.746 -14.450 5.948 1.00 98.12 291 HIS A N 1
ATOM 2293 C CA . HIS A 1 291 ? 9.065 -15.528 6.658 1.00 98.12 291 HIS A CA 1
ATOM 2294 C C . HIS A 1 291 ? 7.730 -15.870 5.991 1.00 98.12 291 HIS A C 1
ATOM 2296 O O . HIS A 1 291 ? 7.541 -17.020 5.610 1.00 98.12 291 HIS A O 1
ATOM 2302 N N . LEU A 1 292 ? 6.852 -14.889 5.757 1.00 98.50 292 LEU A N 1
ATOM 2303 C CA . LEU A 1 292 ? 5.570 -15.128 5.081 1.00 98.50 292 LEU A CA 1
ATOM 2304 C C . LEU A 1 292 ? 5.748 -15.755 3.691 1.00 98.50 292 LEU A C 1
ATOM 2306 O O . LEU A 1 292 ? 5.014 -16.669 3.333 1.00 98.50 292 LEU A O 1
ATOM 2310 N N . LEU A 1 293 ? 6.744 -15.306 2.923 1.00 97.81 293 LEU A N 1
ATOM 2311 C CA . LEU A 1 293 ? 7.034 -15.855 1.596 1.00 97.81 293 LEU A CA 1
ATOM 2312 C C . LEU A 1 293 ? 7.539 -17.302 1.623 1.00 97.81 293 LEU A C 1
ATOM 2314 O O . LEU A 1 293 ? 7.386 -17.998 0.622 1.00 97.81 293 LEU A O 1
ATOM 2318 N N . SER A 1 294 ? 8.122 -17.750 2.740 1.00 97.81 294 SER A N 1
ATOM 2319 C CA . SER A 1 294 ? 8.601 -19.129 2.905 1.00 97.81 294 SER A CA 1
ATOM 2320 C C . SER A 1 294 ? 7.499 -20.134 3.256 1.00 97.81 294 SER A C 1
ATOM 2322 O O . SER A 1 294 ? 7.736 -21.339 3.193 1.00 97.81 294 SER A O 1
ATOM 2324 N N . LEU A 1 295 ? 6.310 -19.656 3.633 1.00 98.38 295 LEU A N 1
ATOM 2325 C CA . LEU A 1 295 ? 5.185 -20.492 4.046 1.00 98.38 295 LEU A CA 1
ATOM 2326 C C . LEU A 1 295 ? 4.280 -20.854 2.856 1.00 98.38 295 LEU A C 1
ATOM 2328 O O . LEU A 1 295 ? 4.174 -20.079 1.899 1.00 98.38 295 LEU A O 1
ATOM 2332 N N . PRO A 1 296 ? 3.548 -21.983 2.924 1.00 98.44 296 PRO A N 1
ATOM 2333 C CA . PRO A 1 296 ? 2.416 -22.235 2.036 1.00 98.44 296 PRO A CA 1
ATOM 2334 C C . PRO A 1 296 ? 1.405 -21.083 2.091 1.00 98.44 296 PRO A C 1
ATOM 2336 O O . PRO A 1 296 ? 1.119 -20.561 3.170 1.00 98.44 296 PRO A O 1
ATOM 2339 N N . LEU A 1 297 ? 0.819 -20.711 0.947 1.00 98.25 297 LEU A N 1
ATOM 2340 C CA . LEU A 1 297 ? -0.056 -19.534 0.844 1.00 98.25 297 LEU A CA 1
ATOM 2341 C C . LEU A 1 297 ? -1.177 -19.485 1.909 1.00 98.25 297 LEU A C 1
ATOM 2343 O O . LEU A 1 297 ? -1.307 -18.438 2.546 1.00 98.25 297 LEU A O 1
ATOM 2347 N N . PRO A 1 298 ? -1.937 -20.569 2.186 1.00 98.44 298 PRO A N 1
ATOM 2348 C CA . PRO A 1 298 ? -2.973 -20.528 3.223 1.00 98.44 298 PRO A CA 1
ATOM 2349 C C . PRO A 1 298 ? -2.420 -20.224 4.622 1.00 98.44 298 PRO A C 1
ATOM 2351 O O . PRO A 1 298 ? -3.049 -19.512 5.402 1.00 98.44 298 PRO A O 1
ATOM 2354 N N . GLU A 1 299 ? -1.225 -20.727 4.940 1.00 98.75 299 GLU A N 1
ATOM 2355 C CA . GLU A 1 299 ? -0.567 -20.465 6.219 1.00 98.75 299 GLU A CA 1
ATOM 2356 C C . GLU A 1 299 ? -0.051 -19.023 6.287 1.00 98.75 299 GLU A C 1
ATOM 2358 O O . GLU A 1 299 ? -0.269 -18.340 7.287 1.00 98.75 299 GLU A O 1
ATOM 2363 N N . ALA A 1 300 ? 0.562 -18.523 5.211 1.00 98.69 300 ALA A N 1
ATOM 2364 C CA . ALA A 1 300 ? 1.017 -17.139 5.117 1.00 98.69 300 ALA A CA 1
ATOM 2365 C C . ALA A 1 300 ? -0.144 -16.142 5.285 1.00 98.69 300 ALA A C 1
ATOM 2367 O O . ALA A 1 300 ? -0.036 -15.189 6.061 1.00 98.69 300 ALA A O 1
ATOM 2368 N N . GLN A 1 301 ? -1.275 -16.386 4.614 1.00 98.69 301 GLN A N 1
ATOM 2369 C CA . GLN A 1 301 ? -2.494 -15.582 4.749 1.00 98.69 301 GLN A CA 1
ATOM 2370 C C . GLN A 1 301 ? -3.050 -15.637 6.177 1.00 98.69 301 GLN A C 1
ATOM 2372 O O . GLN A 1 301 ? -3.378 -14.596 6.750 1.00 98.69 301 GLN A O 1
ATOM 2377 N N . ALA A 1 302 ? -3.101 -16.822 6.796 1.00 98.62 302 ALA A N 1
ATOM 2378 C CA . ALA A 1 302 ? -3.543 -16.967 8.181 1.00 98.62 302 ALA A CA 1
ATOM 2379 C C . ALA A 1 302 ? -2.628 -16.210 9.160 1.00 98.62 302 ALA A C 1
ATOM 2381 O O . ALA A 1 302 ? -3.114 -15.510 10.052 1.00 98.62 302 ALA A O 1
ATOM 2382 N N . GLN A 1 303 ? -1.306 -16.287 8.978 1.00 98.62 303 GLN A N 1
ATOM 2383 C CA . GLN A 1 303 ? -0.352 -15.545 9.800 1.00 98.62 303 GLN A CA 1
ATOM 2384 C C . GLN A 1 303 ? -0.475 -14.029 9.619 1.00 98.62 303 GLN A C 1
ATOM 2386 O O . GLN A 1 303 ? -0.412 -13.289 10.608 1.00 98.62 303 GLN A O 1
ATOM 2391 N N . TYR A 1 304 ? -0.677 -13.554 8.388 1.00 98.69 304 TYR A N 1
ATOM 2392 C CA . TYR A 1 304 ? -0.879 -12.133 8.117 1.00 98.69 304 TYR A CA 1
ATOM 2393 C C . TYR A 1 304 ? -2.212 -11.617 8.684 1.00 98.69 304 TYR A C 1
ATOM 2395 O O . TYR A 1 304 ? -2.247 -10.574 9.339 1.00 98.69 304 TYR A O 1
ATOM 2403 N N . SER A 1 305 ? -3.295 -12.388 8.570 1.00 98.31 305 SER A N 1
ATOM 2404 C CA . SER A 1 305 ? -4.575 -12.032 9.193 1.00 98.31 305 SER A CA 1
ATOM 2405 C C . SER A 1 305 ? -4.490 -12.026 10.727 1.00 98.31 305 SER A C 1
ATOM 2407 O O . SER A 1 305 ? -5.005 -11.123 11.397 1.00 98.31 305 SER A O 1
ATOM 2409 N N . ALA A 1 306 ? -3.760 -12.976 11.323 1.00 98.56 306 ALA A N 1
ATOM 2410 C CA . ALA A 1 306 ? -3.473 -12.964 12.756 1.00 98.56 306 ALA A CA 1
ATOM 2411 C C . ALA A 1 306 ? -2.623 -11.743 13.156 1.00 98.56 306 ALA A C 1
ATOM 2413 O O . ALA A 1 306 ? -2.834 -11.165 14.223 1.00 98.56 306 ALA A O 1
ATOM 2414 N N . TYR A 1 307 ? -1.682 -11.323 12.306 1.00 98.62 307 TYR A N 1
ATOM 2415 C CA . TYR A 1 307 ? -0.882 -10.112 12.491 1.00 98.62 307 TYR A CA 1
ATOM 2416 C C . TYR A 1 307 ? -1.750 -8.844 12.529 1.00 98.62 307 TYR A C 1
ATOM 2418 O O . TYR A 1 307 ? -1.648 -8.074 13.489 1.00 98.62 307 TYR A O 1
ATOM 2426 N N . ALA A 1 308 ? -2.671 -8.680 11.577 1.00 98.50 308 ALA A N 1
ATOM 2427 C CA . ALA A 1 308 ? -3.644 -7.586 11.576 1.00 98.50 308 ALA A CA 1
ATOM 2428 C C . ALA A 1 308 ? -4.594 -7.655 12.793 1.00 98.50 308 ALA A C 1
ATOM 2430 O O . ALA A 1 308 ? -4.845 -6.651 13.465 1.00 98.50 308 ALA A O 1
ATOM 2431 N N . THR A 1 309 ? -5.042 -8.858 13.172 1.00 98.69 309 THR A N 1
ATOM 2432 C CA . THR A 1 309 ? -5.899 -9.076 14.353 1.00 98.69 309 THR A CA 1
ATOM 2433 C C . THR A 1 309 ? -5.230 -8.627 15.650 1.00 98.69 309 THR A C 1
ATOM 2435 O O . THR A 1 309 ? -5.869 -7.963 16.463 1.00 98.69 309 THR A O 1
ATOM 2438 N N . ARG A 1 310 ? -3.929 -8.891 15.838 1.00 98.62 310 ARG A N 1
ATOM 2439 C CA . ARG A 1 310 ? -3.196 -8.414 17.027 1.00 98.62 310 ARG A CA 1
ATOM 2440 C C . ARG A 1 310 ? -3.219 -6.892 17.157 1.00 98.62 310 ARG A C 1
ATOM 2442 O O . ARG A 1 310 ? -3.296 -6.375 18.275 1.00 98.62 310 ARG A O 1
ATOM 2449 N N . TYR A 1 311 ? -3.165 -6.170 16.037 1.00 98.75 311 TYR A N 1
ATOM 2450 C CA . TYR A 1 311 ? -3.329 -4.720 16.051 1.00 98.75 311 TYR A CA 1
ATOM 2451 C C . TYR A 1 311 ? -4.752 -4.328 16.460 1.00 98.75 311 TYR A C 1
ATOM 2453 O O . TYR A 1 311 ? -4.906 -3.528 17.385 1.00 98.75 311 TYR A O 1
ATOM 2461 N N . ARG A 1 312 ? -5.780 -4.917 15.829 1.00 98.69 312 ARG A N 1
ATOM 2462 C CA . ARG A 1 312 ? -7.199 -4.638 16.128 1.00 98.69 312 ARG A CA 1
ATOM 2463 C C . ARG A 1 312 ? -7.526 -4.885 17.608 1.00 98.69 312 ARG A C 1
ATOM 2465 O O . ARG A 1 312 ? -8.167 -4.061 18.264 1.00 98.69 312 ARG A O 1
ATOM 2472 N N . ASP A 1 313 ? -6.987 -5.961 18.171 1.00 98.62 313 ASP A N 1
ATOM 2473 C CA . ASP A 1 313 ? -7.095 -6.295 19.591 1.00 98.62 313 ASP A CA 1
ATOM 2474 C C . ASP A 1 313 ? -6.410 -5.272 20.495 1.00 98.62 313 ASP A C 1
ATOM 2476 O O . ASP A 1 313 ? -6.955 -4.888 21.531 1.00 98.62 313 ASP A O 1
ATOM 2480 N N . CYS A 1 314 ? -5.205 -4.826 20.135 1.00 98.62 314 CYS A N 1
ATOM 2481 C CA . CYS A 1 314 ? -4.533 -3.774 20.888 1.00 98.62 314 CYS A CA 1
ATOM 2482 C C . CYS A 1 314 ? -5.342 -2.476 20.854 1.00 98.62 314 CYS A C 1
ATOM 2484 O O . CYS A 1 314 ? -5.539 -1.844 21.893 1.00 98.62 314 CYS A O 1
ATOM 2486 N N . PHE A 1 315 ? -5.807 -2.082 19.668 1.00 98.38 315 PHE A N 1
ATOM 2487 C CA . PHE A 1 315 ? -6.485 -0.814 19.452 1.00 98.38 315 PHE A CA 1
ATOM 2488 C C . PHE A 1 315 ? -7.810 -0.746 20.216 1.00 98.38 315 PHE A C 1
ATOM 2490 O O . PHE A 1 315 ? -8.061 0.247 20.894 1.00 98.38 315 PHE A O 1
ATOM 2497 N N . SER A 1 316 ? -8.602 -1.825 20.197 1.00 98.00 316 SER A N 1
ATOM 2498 C CA . SER A 1 316 ? -9.874 -1.909 20.932 1.00 98.00 316 SER A CA 1
ATOM 2499 C C . SER A 1 316 ? -9.708 -1.901 22.457 1.00 98.00 316 SER A C 1
ATOM 2501 O O . SER A 1 316 ? -10.558 -1.368 23.166 1.00 98.00 316 SER A O 1
ATOM 2503 N N . LYS A 1 317 ? -8.608 -2.461 22.979 1.00 98.00 317 LYS A N 1
ATOM 2504 C CA . LYS A 1 317 ? -8.333 -2.546 24.427 1.00 98.00 317 LYS A CA 1
ATOM 2505 C C . LYS A 1 317 ? -7.573 -1.335 24.976 1.00 98.00 317 LYS A C 1
ATOM 2507 O O . LYS A 1 317 ? -7.501 -1.156 26.194 1.00 98.00 317 LYS A O 1
ATOM 2512 N N . SER A 1 318 ? -6.953 -0.532 24.113 1.00 97.62 318 SER A N 1
ATOM 2513 C CA . SER A 1 318 ? -6.136 0.604 24.534 1.00 97.62 318 SER A CA 1
ATOM 2514 C C . SER A 1 318 ? -6.990 1.741 25.093 1.00 97.62 318 SER A C 1
ATOM 2516 O O . SER A 1 318 ? -7.993 2.144 24.507 1.00 97.62 318 SER A O 1
ATOM 2518 N N . LYS A 1 319 ? -6.543 2.303 26.221 1.00 97.19 319 LYS A N 1
ATOM 2519 C CA . LYS A 1 319 ? -7.192 3.432 26.904 1.00 97.19 319 LYS A CA 1
ATOM 2520 C C . LYS A 1 319 ? -6.697 4.802 26.426 1.00 97.19 319 LYS A C 1
ATOM 2522 O O . LYS A 1 319 ? -7.141 5.813 26.960 1.00 97.19 319 LYS A O 1
ATOM 2527 N N . THR A 1 320 ? -5.766 4.854 25.470 1.00 97.75 320 THR A N 1
ATOM 2528 C CA . THR A 1 320 ? -5.246 6.115 24.920 1.00 97.75 320 THR A CA 1
ATOM 2529 C C . THR A 1 320 ? -6.378 6.877 24.210 1.00 97.75 320 THR A C 1
ATOM 2531 O O . THR A 1 320 ? -6.914 6.337 23.240 1.00 97.75 320 THR A O 1
ATOM 2534 N N . PRO A 1 321 ? -6.754 8.098 24.652 1.00 95.94 321 PRO A N 1
ATOM 2535 C CA . PRO A 1 321 ? -7.891 8.823 24.074 1.00 95.94 321 PRO A CA 1
ATOM 2536 C C . PRO A 1 321 ? -7.632 9.332 22.654 1.00 95.94 321 PRO A C 1
ATOM 2538 O O . PRO A 1 321 ? -8.526 9.291 21.815 1.00 95.94 321 PRO A O 1
ATOM 2541 N N . ASP A 1 322 ? -6.410 9.802 22.384 1.00 96.19 322 ASP A N 1
ATOM 2542 C CA . ASP A 1 322 ? -6.017 10.257 21.052 1.00 96.19 322 ASP A CA 1
ATOM 2543 C C . ASP A 1 322 ? -5.898 9.056 20.110 1.00 96.19 322 ASP A C 1
ATOM 2545 O O . ASP A 1 322 ? -5.034 8.190 20.272 1.00 96.19 322 ASP A O 1
ATOM 2549 N N . GLU A 1 323 ? -6.793 8.997 19.130 1.00 94.94 323 GLU A N 1
ATOM 2550 C CA . GLU A 1 323 ? -6.936 7.854 18.237 1.00 94.94 323 GLU A CA 1
ATOM 2551 C C . GLU A 1 323 ? -5.676 7.590 17.399 1.00 94.94 323 GLU A C 1
ATOM 2553 O O . GLU A 1 323 ? -5.263 6.442 17.220 1.00 94.94 323 GLU A O 1
ATOM 2558 N N . GLN A 1 324 ? -5.024 8.652 16.932 1.00 92.94 324 GLN A N 1
ATOM 2559 C CA . GLN A 1 324 ? -3.834 8.564 16.090 1.00 92.94 324 GLN A CA 1
ATOM 2560 C C . GLN A 1 324 ? -2.618 8.093 16.888 1.00 92.94 324 GLN A C 1
ATOM 2562 O O . GLN A 1 324 ? -1.799 7.298 16.420 1.00 92.94 324 GLN A O 1
ATOM 2567 N N . LEU A 1 325 ? -2.461 8.578 18.116 1.00 95.62 325 LEU A N 1
ATOM 2568 C CA . LEU A 1 325 ? -1.453 8.119 19.059 1.00 95.62 325 LEU A CA 1
ATOM 2569 C C . LEU A 1 325 ? -1.717 6.668 19.456 1.00 95.62 325 LEU A C 1
ATOM 2571 O O . LEU A 1 325 ? -0.784 5.865 19.449 1.00 95.62 325 LEU A O 1
ATOM 2575 N N . ARG A 1 326 ? -2.976 6.313 19.735 1.00 97.69 326 ARG A N 1
ATOM 2576 C CA . ARG A 1 326 ? -3.403 4.940 20.023 1.00 97.69 326 ARG A CA 1
ATOM 2577 C C . ARG A 1 326 ? -3.032 3.995 18.882 1.00 97.69 326 ARG A C 1
ATOM 2579 O O . ARG A 1 326 ? -2.419 2.958 19.134 1.00 97.69 326 ARG A O 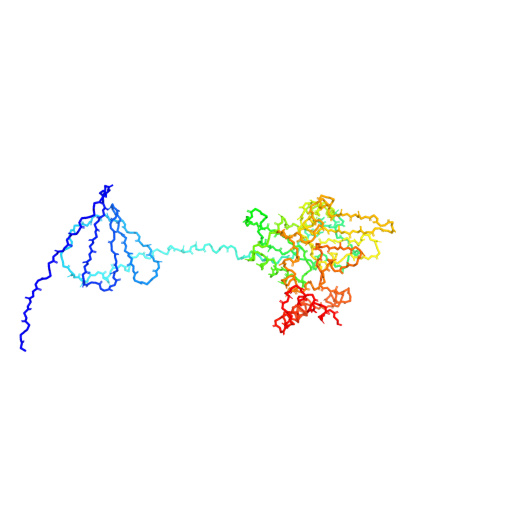1
ATOM 2586 N N . ALA A 1 327 ? -3.327 4.377 17.639 1.00 97.44 327 ALA A N 1
ATOM 2587 C CA . ALA A 1 327 ? -2.958 3.620 16.446 1.00 97.44 327 ALA A CA 1
ATOM 2588 C C . ALA A 1 327 ? -1.443 3.390 16.374 1.00 97.44 327 ALA A C 1
ATOM 2590 O O . ALA A 1 327 ? -0.990 2.248 16.310 1.00 97.44 327 ALA A O 1
ATOM 2591 N N . ARG A 1 328 ? -0.641 4.454 16.477 1.00 96.56 328 ARG A N 1
ATOM 2592 C CA . ARG A 1 328 ? 0.829 4.369 16.424 1.00 96.56 328 ARG A CA 1
ATOM 2593 C C . ARG A 1 328 ? 1.420 3.529 17.559 1.00 96.56 328 ARG A C 1
ATOM 2595 O O . ARG A 1 328 ? 2.355 2.762 17.337 1.00 96.56 328 ARG A O 1
ATOM 2602 N N . GLN A 1 329 ? 0.884 3.640 18.775 1.00 97.62 329 GLN A N 1
ATOM 2603 C CA . GLN A 1 329 ? 1.312 2.834 19.923 1.00 97.62 329 GLN A CA 1
ATOM 2604 C C . GLN A 1 329 ? 1.029 1.344 19.707 1.00 97.62 329 GLN A C 1
ATOM 2606 O O . GLN A 1 329 ? 1.902 0.512 19.957 1.00 97.62 329 GLN A O 1
ATOM 2611 N N . CYS A 1 330 ? -0.164 1.004 19.215 1.00 98.44 330 CYS A N 1
ATOM 2612 C CA . CYS A 1 330 ? -0.536 -0.382 18.955 1.00 98.44 330 CYS A CA 1
ATOM 2613 C C . CYS A 1 330 ? 0.243 -1.002 17.798 1.00 98.44 330 CYS A C 1
ATOM 2615 O O . CYS A 1 330 ? 0.740 -2.116 17.943 1.00 98.44 330 CYS A O 1
ATOM 2617 N N . ALA A 1 331 ? 0.452 -0.264 16.708 1.00 98.06 331 ALA A N 1
ATOM 2618 C CA . ALA A 1 331 ? 1.318 -0.699 15.616 1.00 98.06 331 ALA A CA 1
ATOM 2619 C C . ALA A 1 331 ? 2.740 -1.009 16.119 1.00 98.06 331 ALA A C 1
ATOM 2621 O O . ALA A 1 331 ? 3.257 -2.107 15.912 1.00 98.06 331 ALA A O 1
ATOM 2622 N N . LYS A 1 332 ? 3.337 -0.096 16.902 1.00 97.00 332 LYS A N 1
ATOM 2623 C CA . LYS A 1 332 ? 4.658 -0.298 17.527 1.00 97.00 332 LYS A CA 1
ATOM 2624 C C . LYS A 1 332 ? 4.704 -1.498 18.471 1.00 97.00 332 LYS A C 1
ATOM 2626 O O . LYS A 1 332 ? 5.759 -2.108 18.593 1.00 97.00 332 LYS A O 1
ATOM 2631 N N . LYS A 1 333 ? 3.601 -1.832 19.146 1.00 96.81 333 LYS A N 1
ATOM 2632 C CA . LYS A 1 333 ? 3.522 -3.004 20.028 1.00 96.81 333 LYS A CA 1
ATOM 2633 C C . LYS A 1 333 ? 3.529 -4.316 19.243 1.00 96.81 333 LYS A C 1
ATOM 2635 O O . LYS A 1 333 ? 4.148 -5.263 19.701 1.00 96.81 333 LYS A O 1
ATOM 2640 N N . VAL A 1 334 ? 2.856 -4.368 18.095 1.00 97.25 334 VAL A N 1
ATOM 2641 C CA . VAL A 1 334 ? 2.792 -5.574 17.249 1.00 97.25 334 VAL A CA 1
ATOM 2642 C C . VAL A 1 334 ? 4.082 -5.786 16.447 1.00 97.25 334 VAL A C 1
ATOM 2644 O O . VAL A 1 334 ? 4.411 -6.917 16.108 1.00 97.25 334 VAL A O 1
ATOM 2647 N N . LEU A 1 335 ? 4.813 -4.709 16.148 1.00 94.56 335 LEU A N 1
ATOM 2648 C CA . LEU A 1 335 ? 6.091 -4.747 15.426 1.00 94.56 335 LEU A CA 1
ATOM 2649 C C . LEU A 1 335 ? 7.309 -5.153 16.278 1.00 94.56 335 LEU A C 1
ATOM 2651 O O . LEU A 1 335 ? 8.383 -5.334 15.704 1.00 94.56 335 LEU A O 1
ATOM 2655 N N . ARG A 1 336 ? 7.175 -5.216 17.608 1.00 82.50 336 ARG A N 1
ATOM 2656 C CA . ARG A 1 336 ? 8.235 -5.622 18.548 1.00 82.50 336 ARG A CA 1
ATOM 2657 C C . ARG A 1 336 ? 8.236 -7.127 18.751 1.00 82.50 336 ARG A C 1
ATOM 2659 O O . ARG A 1 336 ? 9.353 -7.671 18.840 1.00 82.50 336 ARG A O 1
#